Protein AF-A0AAU4MQL9-F1 (afdb_monomer_lite)

Foldseek 3Di:
DDDPDPDPVVVVLVLLLVLCVDDPPDPSHDDPVVVVVQCVVPVVSRPPDDVVLVVLLVQLVVVCVVVVLDDPLVPQDQQDDGPRDSSNVVLLVCQLCVVVDDPVVCVSCVVSPRHHDPVSVVVVVVVVPPDDQDPVNLVVVLVVQQVVCCVVPLDNDDAQQDKGWAQDDDDPVNPDDDPRIDIRSNSVVVVVCVVCVVVPDCPDDPDPVVVVVVVNVDSPPPPDDDDDDDDPDDDDDPDDDDDDPPPPDDPDDDDDDDDDDDDDDDDDDDDDDDD

Radius of gyration: 31.49 Å; chains: 1; bounding box: 82×46×95 Å

Sequence (275 aa):
MGPVSGYAIGTWLSGLRAAAQVPAGEPGALAAERRRALKEIDLWWCPVWPITWQRSFAVARSWWLECDGRVDWTALPESTVFEGEQFGRWVLAQRAGWPGLEEDQWDLLTAIGVEADPELVAAKEAAEAKPKVSRMDRFEQGLMALAACVGREGHVRVPRAHKEVLEAVERPDGSGEMEARVVVALGLWLNNTRARRAKLTPGTGEPVIAFHWVLLADPVMLRGRPAAFRCRVGRRRPGDEGRPVRRGVVPDRPAAAITPVQLEGGGFGTSASKG

Structure (mmCIF, N/CA/C/O backbone):
data_AF-A0AAU4MQL9-F1
#
_entry.id   AF-A0AAU4MQL9-F1
#
loop_
_atom_site.group_PDB
_atom_site.id
_atom_site.type_symbol
_atom_site.label_atom_id
_atom_site.label_alt_id
_atom_site.label_comp_id
_atom_site.label_asym_id
_atom_site.label_entity_id
_atom_site.label_seq_id
_atom_site.pdbx_PDB_ins_code
_atom_site.Cartn_x
_atom_site.Cartn_y
_atom_site.Cartn_z
_atom_site.occupancy
_atom_site.B_iso_or_equiv
_atom_site.auth_seq_id
_atom_site.auth_comp_id
_atom_site.auth_asym_id
_atom_site.auth_atom_id
_atom_site.pdbx_PDB_model_num
ATOM 1 N N . MET A 1 1 ? 2.021 -23.802 -24.030 1.00 37.34 1 MET A N 1
ATOM 2 C CA . MET A 1 1 ? 3.105 -22.804 -23.909 1.00 37.34 1 MET A CA 1
ATOM 3 C C . MET A 1 1 ? 4.091 -23.325 -22.878 1.00 37.34 1 MET A C 1
ATOM 5 O O . MET A 1 1 ? 3.708 -23.470 -21.726 1.00 37.34 1 MET A O 1
ATOM 9 N N . GLY A 1 2 ? 5.283 -23.751 -23.302 1.00 39.91 2 GLY A N 1
ATOM 10 C CA . GLY A 1 2 ? 6.310 -24.259 -22.383 1.00 39.91 2 GLY A CA 1
ATOM 11 C C . GLY A 1 2 ? 6.918 -23.132 -21.536 1.00 39.91 2 GLY A C 1
ATOM 12 O O . GLY A 1 2 ? 6.849 -21.975 -21.953 1.00 39.91 2 GLY A O 1
ATOM 13 N N . PRO A 1 3 ? 7.497 -23.438 -20.361 1.00 51.97 3 PRO A N 1
ATOM 14 C CA . PRO A 1 3 ? 8.120 -22.434 -19.509 1.00 51.97 3 PRO A CA 1
ATOM 15 C C . PRO A 1 3 ? 9.325 -21.826 -20.233 1.00 51.97 3 PRO A C 1
ATOM 17 O O . PRO A 1 3 ? 10.289 -22.511 -20.574 1.00 51.97 3 PRO A O 1
ATOM 20 N N . VAL A 1 4 ? 9.246 -20.527 -20.501 1.00 50.41 4 VAL A N 1
ATOM 21 C CA . VAL A 1 4 ? 10.321 -19.756 -21.120 1.00 50.41 4 VAL A CA 1
ATOM 22 C C . VAL A 1 4 ? 11.441 -19.585 -20.090 1.00 50.41 4 VAL A C 1
ATOM 24 O O . VAL A 1 4 ? 11.294 -18.831 -19.140 1.00 50.41 4 VAL A O 1
ATOM 27 N N . SER A 1 5 ? 12.551 -20.295 -20.319 1.00 57.78 5 SER A N 1
ATOM 28 C CA . SER A 1 5 ? 13.889 -20.120 -19.729 1.00 57.78 5 SER A CA 1
ATOM 29 C C . SER A 1 5 ? 14.018 -20.245 -18.199 1.00 57.78 5 SER A C 1
ATOM 31 O O . SER A 1 5 ? 13.595 -19.384 -17.437 1.00 57.78 5 SER A O 1
ATOM 33 N N . GLY A 1 6 ? 14.752 -21.268 -17.743 1.00 66.44 6 GLY A N 1
ATOM 34 C CA . GLY A 1 6 ? 15.207 -21.444 -16.352 1.00 66.44 6 GLY A CA 1
ATOM 35 C C . GLY A 1 6 ? 16.247 -20.417 -15.870 1.00 66.44 6 GLY A C 1
ATOM 36 O O . GLY A 1 6 ? 17.049 -20.717 -14.989 1.00 66.44 6 GLY A O 1
ATOM 37 N N . TYR A 1 7 ? 16.273 -19.220 -16.456 1.00 74.31 7 TYR A N 1
ATOM 38 C CA . TYR A 1 7 ? 17.105 -18.111 -16.009 1.00 74.31 7 TYR A CA 1
ATOM 39 C C . TYR A 1 7 ? 16.412 -17.387 -14.850 1.00 74.31 7 TYR A C 1
ATOM 41 O O . TYR A 1 7 ? 15.249 -17.002 -14.959 1.00 74.31 7 TYR A O 1
ATOM 49 N N . ALA A 1 8 ? 17.125 -17.163 -13.742 1.00 84.69 8 ALA A N 1
ATOM 50 C CA . ALA A 1 8 ? 16.604 -16.466 -12.563 1.00 84.69 8 ALA A CA 1
ATOM 51 C C . ALA A 1 8 ? 16.485 -14.947 -12.803 1.00 84.69 8 ALA A C 1
ATOM 53 O O . ALA A 1 8 ? 17.114 -14.136 -12.119 1.00 84.69 8 ALA A O 1
ATOM 54 N N . ILE A 1 9 ? 15.678 -14.552 -13.792 1.00 85.31 9 ILE A N 1
ATOM 55 C CA . ILE A 1 9 ? 15.578 -13.175 -14.283 1.00 85.31 9 ILE A CA 1
ATOM 56 C C . ILE A 1 9 ? 15.146 -12.198 -13.187 1.00 85.31 9 ILE A C 1
ATOM 58 O O . ILE A 1 9 ? 15.641 -11.078 -13.137 1.00 85.31 9 ILE A O 1
ATOM 62 N N . GLY A 1 10 ? 14.293 -12.640 -12.257 1.00 84.38 10 GLY A N 1
ATOM 63 C CA . GLY A 1 10 ? 13.861 -11.833 -11.116 1.00 84.38 10 GLY A CA 1
ATOM 64 C C . GLY A 1 10 ? 15.002 -11.508 -10.151 1.00 84.38 10 GLY A C 1
ATOM 65 O O . GLY A 1 10 ? 15.145 -10.359 -9.727 1.00 84.38 10 GLY A O 1
ATOM 66 N N . THR A 1 11 ? 15.858 -12.488 -9.849 1.00 89.69 11 THR A N 1
ATOM 67 C CA . THR A 1 11 ? 17.051 -12.290 -9.012 1.00 89.69 11 THR A CA 1
ATOM 68 C C . THR A 1 11 ? 18.071 -11.413 -9.728 1.00 89.69 11 THR A C 1
ATOM 70 O O . THR A 1 11 ? 18.617 -10.487 -9.132 1.00 89.69 11 THR A O 1
ATOM 73 N N . TRP A 1 12 ? 18.278 -11.652 -11.023 1.00 91.94 12 TRP A N 1
ATOM 74 C CA . TRP A 1 12 ? 19.175 -10.849 -11.849 1.00 91.94 12 TRP A CA 1
ATOM 75 C C . TRP A 1 12 ? 18.735 -9.377 -11.929 1.00 91.94 12 TRP A C 1
ATOM 77 O O . TRP A 1 12 ? 19.531 -8.488 -11.627 1.00 91.94 12 TRP A O 1
ATOM 87 N N . LEU A 1 13 ? 17.459 -9.102 -12.229 1.00 90.31 13 LEU A N 1
ATOM 88 C CA . LEU A 1 13 ? 16.905 -7.742 -12.252 1.00 90.31 13 LEU A CA 1
ATOM 89 C C . LEU A 1 13 ? 16.953 -7.071 -10.877 1.00 90.31 13 LEU A C 1
ATOM 91 O O . LEU A 1 13 ? 17.253 -5.883 -10.787 1.00 90.31 13 LEU A O 1
ATOM 95 N N . SER A 1 14 ? 16.701 -7.818 -9.800 1.00 89.75 14 SER A N 1
ATOM 96 C CA . SER A 1 14 ? 16.850 -7.299 -8.433 1.00 89.75 14 SER A CA 1
ATOM 97 C C . SER A 1 14 ? 18.284 -6.845 -8.157 1.00 89.75 14 SER A C 1
ATOM 99 O O . SER A 1 14 ? 18.487 -5.756 -7.625 1.00 89.75 14 SER A O 1
ATOM 101 N N . GLY A 1 15 ? 19.277 -7.634 -8.581 1.00 93.38 15 GLY A N 1
ATOM 102 C CA . GLY A 1 15 ? 20.688 -7.264 -8.484 1.00 93.38 15 GLY A CA 1
ATOM 103 C C . GLY A 1 15 ? 21.032 -6.017 -9.301 1.00 93.38 15 GLY A C 1
ATOM 104 O O . GLY A 1 15 ? 21.729 -5.133 -8.809 1.00 93.38 15 GLY A O 1
ATOM 105 N N . LEU A 1 16 ? 20.491 -5.896 -10.518 1.00 93.69 16 LEU A N 1
ATOM 106 C CA . LEU A 1 16 ? 20.680 -4.706 -11.353 1.00 93.69 16 LEU A CA 1
ATOM 107 C C . LEU A 1 16 ? 20.081 -3.447 -10.722 1.00 93.69 16 LEU A C 1
ATOM 109 O O . LEU A 1 16 ? 20.721 -2.400 -10.751 1.00 93.69 16 LEU A O 1
ATOM 113 N N . ARG A 1 17 ? 18.887 -3.542 -10.127 1.00 93.12 17 ARG A N 1
ATOM 114 C CA . ARG A 1 17 ? 18.262 -2.425 -9.402 1.00 93.12 17 ARG A CA 1
ATOM 115 C C . ARG A 1 17 ? 19.071 -2.034 -8.173 1.00 93.12 17 ARG A C 1
ATOM 117 O O . ARG A 1 17 ? 19.277 -0.850 -7.955 1.00 93.12 17 ARG A O 1
ATOM 124 N N . ALA A 1 18 ? 19.581 -3.002 -7.410 1.00 92.56 18 ALA A N 1
ATOM 125 C CA . ALA A 1 18 ? 20.449 -2.720 -6.267 1.00 92.56 18 ALA A CA 1
ATOM 126 C C . ALA A 1 18 ? 21.727 -1.980 -6.700 1.00 92.56 18 ALA A C 1
ATOM 128 O O . ALA A 1 18 ? 22.037 -0.925 -6.155 1.00 92.56 18 ALA A O 1
ATOM 129 N N . ALA A 1 19 ? 22.405 -2.463 -7.745 1.00 93.81 19 ALA A N 1
ATOM 130 C CA . ALA A 1 19 ? 23.568 -1.792 -8.331 1.00 93.81 19 ALA A CA 1
ATOM 131 C C . ALA A 1 19 ? 23.235 -0.393 -8.883 1.00 93.81 19 ALA A C 1
ATOM 133 O O . ALA A 1 19 ? 24.094 0.483 -8.942 1.00 93.81 19 ALA A O 1
ATOM 134 N N . ALA A 1 20 ? 21.987 -0.163 -9.295 1.00 92.12 20 ALA A N 1
ATOM 135 C CA . ALA A 1 20 ? 21.521 1.129 -9.776 1.00 92.12 20 ALA A CA 1
ATOM 136 C C . ALA A 1 20 ? 21.255 2.150 -8.660 1.00 92.12 20 ALA A C 1
ATOM 138 O O . ALA A 1 20 ? 21.143 3.338 -8.951 1.00 92.12 20 ALA A O 1
ATOM 139 N N . GLN A 1 21 ? 21.148 1.721 -7.406 1.00 90.81 21 GLN A N 1
ATOM 140 C CA . GLN A 1 21 ? 21.050 2.643 -6.272 1.00 90.81 21 GLN A CA 1
ATOM 141 C C . GLN A 1 21 ? 22.431 3.076 -5.761 1.00 90.81 21 GLN A C 1
ATOM 143 O O . GLN A 1 21 ? 22.533 4.025 -4.991 1.00 90.81 21 GLN A O 1
ATOM 148 N N . VAL A 1 22 ? 23.498 2.399 -6.197 1.00 93.31 22 VAL A N 1
ATOM 149 C CA . VAL A 1 22 ? 24.875 2.751 -5.845 1.00 93.31 22 VAL A CA 1
ATOM 150 C C . VAL A 1 22 ? 25.334 3.952 -6.693 1.00 93.31 22 VAL A C 1
ATOM 152 O O . VAL A 1 22 ? 25.150 3.928 -7.919 1.00 93.31 22 VAL A O 1
ATOM 155 N N . PRO A 1 23 ? 25.926 4.999 -6.081 1.00 92.06 23 PRO A N 1
ATOM 156 C CA . PRO A 1 23 ? 26.440 6.165 -6.796 1.00 92.06 23 PRO A CA 1
ATOM 157 C C . PRO A 1 23 ? 27.429 5.809 -7.911 1.00 92.06 23 PRO A C 1
ATOM 159 O O . PRO A 1 23 ? 28.241 4.891 -7.793 1.00 92.06 23 PRO A O 1
ATOM 162 N N . ALA A 1 24 ? 27.376 6.551 -9.018 1.00 89.81 24 ALA A N 1
ATOM 163 C CA . ALA A 1 24 ? 28.249 6.302 -10.161 1.00 89.81 24 ALA A CA 1
ATOM 164 C C . ALA A 1 24 ? 29.734 6.442 -9.776 1.00 89.81 24 ALA A C 1
ATOM 166 O O . ALA A 1 24 ? 30.135 7.435 -9.177 1.00 89.81 24 ALA A O 1
ATOM 167 N N . GLY A 1 25 ? 30.549 5.456 -10.162 1.00 87.81 25 GLY A N 1
ATOM 168 C CA . GLY A 1 25 ? 31.984 5.416 -9.857 1.00 87.81 25 GLY A CA 1
ATOM 169 C C . GLY A 1 25 ? 32.343 4.659 -8.575 1.00 87.81 25 GLY A C 1
ATOM 170 O O . GLY A 1 25 ? 33.516 4.352 -8.375 1.00 87.81 25 GLY A O 1
ATOM 171 N N . GLU A 1 26 ? 31.363 4.293 -7.744 1.00 93.25 26 GLU A N 1
ATOM 172 C CA . GLU A 1 26 ? 31.603 3.453 -6.570 1.00 93.25 26 GLU A CA 1
ATOM 173 C C . GLU A 1 26 ? 31.670 1.951 -6.919 1.00 93.25 26 GLU A C 1
ATOM 175 O O . GLU A 1 26 ? 31.077 1.498 -7.908 1.00 93.25 26 GLU A O 1
ATOM 180 N N . PRO A 1 27 ? 32.374 1.133 -6.112 1.00 91.88 27 PRO A N 1
ATOM 181 C CA . PRO A 1 27 ? 32.377 -0.316 -6.278 1.00 91.88 27 PRO A CA 1
ATOM 182 C C . PRO A 1 27 ? 30.958 -0.898 -6.225 1.00 91.88 27 PRO A C 1
ATOM 184 O O . PRO A 1 27 ? 30.225 -0.705 -5.261 1.00 91.88 27 PRO A O 1
ATOM 187 N N . GLY A 1 28 ? 30.578 -1.648 -7.262 1.00 90.81 28 GLY A N 1
ATOM 188 C CA . GLY A 1 28 ? 29.236 -2.230 -7.377 1.00 90.81 28 GLY A CA 1
ATOM 189 C C . GLY A 1 28 ? 28.205 -1.329 -8.062 1.00 90.81 28 GLY A C 1
ATOM 190 O O . GLY A 1 28 ? 27.073 -1.772 -8.262 1.00 90.81 28 GLY A O 1
ATOM 191 N N . ALA A 1 29 ? 28.587 -0.117 -8.481 1.00 94.38 29 ALA A N 1
ATOM 192 C CA . ALA A 1 29 ? 27.733 0.751 -9.280 1.00 94.38 29 ALA A CA 1
ATOM 193 C C . ALA A 1 29 ? 27.414 0.146 -10.648 1.00 94.38 29 ALA A C 1
ATOM 195 O O . ALA A 1 29 ? 28.269 -0.419 -11.340 1.00 94.38 29 ALA A O 1
ATOM 196 N N . LEU A 1 30 ? 26.161 0.303 -11.071 1.00 94.88 30 LEU A N 1
ATOM 197 C CA . LEU A 1 30 ? 25.743 -0.107 -12.401 1.00 94.88 30 LEU A CA 1
ATOM 198 C C . LEU A 1 30 ? 26.394 0.783 -13.470 1.00 94.88 30 LEU A C 1
ATOM 200 O O . LEU A 1 30 ? 26.222 2.002 -13.461 1.00 94.88 30 LEU A O 1
ATOM 204 N N . ALA A 1 31 ? 27.084 0.161 -14.431 1.00 94.38 31 ALA A N 1
ATOM 205 C CA . ALA A 1 31 ? 27.701 0.864 -15.554 1.00 94.38 31 ALA A CA 1
ATOM 206 C C . ALA A 1 31 ? 26.684 1.732 -16.321 1.00 94.38 31 ALA A C 1
ATOM 208 O O . ALA A 1 31 ? 25.576 1.277 -16.622 1.00 94.38 31 ALA A O 1
ATOM 209 N N . ALA A 1 32 ? 27.082 2.958 -16.681 1.00 91.94 32 ALA A N 1
ATOM 210 C CA . ALA A 1 32 ? 26.211 3.944 -17.327 1.00 91.94 32 ALA A CA 1
ATOM 211 C C . ALA A 1 32 ? 25.580 3.420 -18.630 1.00 91.94 32 ALA A C 1
ATOM 213 O O . ALA A 1 32 ? 24.366 3.521 -18.804 1.00 91.94 32 ALA A O 1
ATOM 214 N N . GLU A 1 33 ? 26.370 2.761 -19.482 1.00 93.94 33 GLU A N 1
ATOM 215 C CA . GLU A 1 33 ? 25.877 2.152 -20.726 1.00 93.94 33 GLU A CA 1
ATOM 216 C C . GLU A 1 33 ? 24.812 1.081 -20.470 1.00 93.94 33 GLU A C 1
ATOM 218 O O . GLU A 1 33 ? 23.790 1.020 -21.151 1.00 93.94 33 GLU A O 1
ATOM 223 N N . ARG A 1 34 ? 24.989 0.264 -19.423 1.00 94.00 34 ARG A N 1
ATOM 224 C CA . ARG A 1 34 ? 23.998 -0.754 -19.055 1.00 94.00 34 ARG A CA 1
ATOM 225 C C . ARG A 1 34 ? 22.721 -0.122 -18.508 1.00 94.00 34 ARG A C 1
ATOM 227 O O . ARG A 1 34 ? 21.634 -0.579 -18.846 1.00 94.00 34 ARG A O 1
ATOM 234 N N . ARG A 1 35 ? 22.831 0.926 -17.685 1.00 93.25 35 ARG A N 1
ATOM 235 C CA . ARG A 1 35 ? 21.667 1.692 -17.212 1.00 93.25 35 ARG A CA 1
ATOM 236 C C . ARG A 1 35 ? 20.884 2.279 -18.385 1.00 93.25 35 ARG A C 1
ATOM 238 O O . ARG A 1 35 ? 19.658 2.213 -18.375 1.00 93.25 35 ARG A O 1
ATOM 245 N N . ARG A 1 36 ? 21.584 2.845 -19.370 1.00 93.31 36 ARG A N 1
ATOM 246 C CA . ARG A 1 36 ? 20.977 3.403 -20.580 1.00 93.31 36 ARG A CA 1
ATOM 247 C C . ARG A 1 36 ? 20.231 2.328 -21.369 1.00 93.31 36 ARG A C 1
ATOM 249 O O . ARG A 1 36 ? 19.050 2.513 -21.628 1.00 93.31 36 ARG A O 1
ATOM 256 N N . ALA A 1 37 ? 20.872 1.192 -21.642 1.00 94.94 37 ALA A N 1
ATOM 257 C CA . ALA A 1 37 ? 20.243 0.081 -22.356 1.00 94.94 37 ALA A CA 1
ATOM 258 C C . ALA A 1 37 ? 18.975 -0.437 -21.648 1.00 94.94 37 ALA A C 1
ATOM 260 O O . ALA A 1 37 ? 17.974 -0.720 -22.294 1.00 94.94 37 ALA A O 1
ATOM 261 N N . LEU A 1 38 ? 18.983 -0.521 -20.312 1.00 94.06 38 LEU A N 1
ATOM 262 C CA . LEU A 1 38 ? 17.792 -0.915 -19.548 1.00 94.06 38 LEU A CA 1
ATOM 263 C C . LEU A 1 38 ? 16.670 0.130 -19.640 1.00 94.06 38 LEU A C 1
ATOM 265 O O . LEU A 1 38 ? 15.511 -0.246 -19.774 1.00 94.06 38 LEU A O 1
ATOM 269 N N . LYS A 1 39 ? 17.013 1.425 -19.620 1.00 92.31 39 LYS A N 1
ATOM 270 C CA . LYS A 1 39 ? 16.052 2.530 -19.767 1.00 92.31 39 LYS A CA 1
ATOM 271 C C . LYS A 1 39 ? 15.434 2.595 -21.169 1.00 92.31 39 LYS A C 1
ATOM 273 O O . LYS A 1 39 ? 14.290 3.009 -21.298 1.00 92.31 39 LYS A O 1
ATOM 278 N N . GLU A 1 40 ? 16.174 2.184 -22.197 1.00 94.81 40 GLU A N 1
ATOM 279 C CA . GLU A 1 40 ? 15.662 2.063 -23.570 1.00 94.81 40 GLU A CA 1
ATOM 280 C C . GLU A 1 40 ? 14.638 0.924 -23.710 1.00 94.81 40 GLU A C 1
ATOM 282 O O . GLU A 1 40 ? 13.711 1.037 -24.507 1.00 94.81 40 GLU A O 1
ATOM 287 N N . ILE A 1 41 ? 14.775 -0.150 -22.923 1.00 91.56 41 ILE A N 1
ATOM 288 C CA . ILE A 1 41 ? 13.813 -1.265 -22.899 1.00 91.56 41 ILE A CA 1
ATOM 289 C C . ILE A 1 41 ? 12.546 -0.878 -22.131 1.00 91.56 41 ILE A C 1
ATOM 291 O O . ILE A 1 41 ? 11.435 -1.107 -22.602 1.00 91.56 41 ILE A O 1
ATOM 295 N N . ASP A 1 42 ? 12.714 -0.333 -20.930 1.00 87.44 42 ASP A N 1
ATOM 296 C CA . ASP A 1 42 ? 11.618 0.089 -20.067 1.00 87.44 42 ASP A CA 1
ATOM 297 C C . ASP A 1 42 ? 12.059 1.318 -19.281 1.00 87.44 42 ASP A C 1
ATOM 299 O O . ASP A 1 42 ? 12.977 1.250 -18.464 1.00 87.44 42 ASP A O 1
ATOM 303 N N . LEU A 1 43 ? 11.380 2.444 -19.499 1.00 87.12 43 LEU A N 1
ATOM 304 C CA . LEU A 1 43 ? 11.664 3.696 -18.805 1.00 87.12 43 LEU A CA 1
ATOM 305 C C . LEU A 1 43 ? 11.608 3.532 -17.277 1.00 87.12 43 LEU A C 1
ATOM 307 O O . LEU A 1 43 ? 12.413 4.128 -16.558 1.00 87.12 43 LEU A O 1
ATOM 311 N N . TRP A 1 44 ? 10.710 2.669 -16.799 1.00 87.69 44 TRP A N 1
ATOM 312 C CA . TRP A 1 44 ? 10.416 2.439 -15.391 1.00 87.69 44 TRP A CA 1
ATOM 313 C C . TRP A 1 44 ? 11.069 1.167 -14.847 1.00 87.69 44 TRP A C 1
ATOM 315 O O . TRP A 1 44 ? 10.634 0.642 -13.826 1.00 87.69 44 TRP A O 1
ATOM 325 N N . TRP A 1 45 ? 12.140 0.659 -15.467 1.00 89.25 45 TRP A N 1
ATOM 326 C CA . TRP A 1 45 ? 12.787 -0.582 -15.021 1.00 89.25 45 TRP A CA 1
ATOM 327 C C . TRP A 1 45 ? 13.343 -0.508 -13.581 1.00 89.25 45 TRP A C 1
ATOM 329 O O . TRP A 1 45 ? 13.407 -1.531 -12.887 1.00 89.25 45 TRP A O 1
ATOM 339 N N . CYS A 1 46 ? 13.745 0.687 -13.125 1.00 89.38 46 CYS A N 1
ATOM 340 C CA . CYS A 1 46 ? 14.214 0.994 -11.769 1.00 89.38 46 CYS A CA 1
ATOM 341 C C . CYS A 1 46 ? 13.613 2.332 -11.295 1.00 89.38 46 CYS A C 1
ATOM 343 O O . CYS A 1 46 ? 14.309 3.350 -11.318 1.00 89.38 46 CYS A O 1
ATOM 345 N N . PRO A 1 47 ? 12.327 2.347 -10.907 1.00 86.81 47 PRO A N 1
ATOM 346 C CA . PRO A 1 47 ? 11.638 3.573 -10.532 1.00 86.81 47 PRO A CA 1
ATOM 347 C C . PRO A 1 47 ? 12.082 4.073 -9.150 1.00 86.81 47 PRO A C 1
ATOM 349 O O . PRO A 1 47 ? 12.690 3.334 -8.372 1.00 86.81 47 PRO A O 1
ATOM 352 N N . VAL A 1 48 ? 11.749 5.328 -8.835 1.00 88.06 48 VAL A N 1
ATOM 353 C CA . VAL A 1 48 ? 11.997 5.929 -7.509 1.00 88.06 48 VAL A CA 1
ATOM 354 C C . VAL A 1 48 ? 11.027 5.419 -6.438 1.00 88.06 48 VAL A C 1
ATOM 356 O O . VAL A 1 48 ? 11.332 5.459 -5.248 1.00 88.06 48 VAL A O 1
ATOM 359 N N . TRP A 1 49 ? 9.874 4.889 -6.852 1.00 88.56 49 TRP A N 1
ATOM 360 C CA . TRP A 1 49 ? 8.871 4.306 -5.964 1.00 88.56 49 TRP A CA 1
ATOM 361 C C . TRP A 1 49 ? 9.083 2.799 -5.728 1.00 88.56 49 TRP A C 1
ATOM 363 O O . TRP A 1 49 ? 9.821 2.130 -6.458 1.00 88.56 49 TRP A O 1
ATOM 373 N N . PRO A 1 50 ? 8.408 2.209 -4.722 1.00 90.06 50 PRO A N 1
ATOM 374 C CA . PRO A 1 50 ? 8.530 0.785 -4.430 1.00 90.06 50 PRO A CA 1
ATOM 375 C C . PRO A 1 50 ? 8.121 -0.112 -5.609 1.00 90.06 50 PRO A C 1
ATOM 377 O O . PRO A 1 50 ? 7.071 0.078 -6.217 1.00 90.06 50 PRO A O 1
ATOM 380 N N . ILE A 1 51 ? 8.879 -1.184 -5.864 1.00 87.94 51 ILE A N 1
ATOM 381 C CA . ILE A 1 51 ? 8.555 -2.185 -6.904 1.00 87.94 51 ILE A CA 1
ATOM 382 C C . ILE A 1 51 ? 7.181 -2.836 -6.686 1.00 87.94 51 ILE A C 1
ATOM 384 O O . ILE A 1 51 ? 6.529 -3.249 -7.643 1.00 87.94 51 ILE A O 1
ATOM 388 N N . THR A 1 52 ? 6.710 -2.914 -5.441 1.00 90.69 52 THR A N 1
ATOM 389 C CA . THR A 1 52 ? 5.351 -3.381 -5.134 1.00 90.69 52 THR A CA 1
ATOM 390 C C . THR A 1 52 ? 4.289 -2.507 -5.794 1.00 90.69 52 THR A C 1
ATOM 392 O O . THR A 1 52 ? 3.341 -3.047 -6.348 1.00 90.69 52 THR A O 1
ATOM 395 N N . TRP A 1 53 ? 4.483 -1.185 -5.830 1.00 94.38 53 TRP A N 1
ATOM 396 C CA . TRP A 1 53 ? 3.590 -0.266 -6.537 1.00 94.38 53 TRP A CA 1
ATOM 397 C C . TRP A 1 53 ? 3.576 -0.560 -8.040 1.00 94.38 53 TRP A C 1
ATOM 399 O O . TRP A 1 53 ? 2.508 -0.698 -8.627 1.00 94.38 53 TRP A O 1
ATOM 409 N N . GLN A 1 54 ? 4.753 -0.750 -8.649 1.00 91.94 54 GLN A N 1
ATOM 410 C CA . GLN A 1 54 ? 4.867 -1.056 -10.081 1.00 91.94 54 GLN A CA 1
ATOM 411 C C . GLN A 1 54 ? 4.182 -2.380 -10.445 1.00 91.94 54 GLN A C 1
ATOM 413 O O . GLN A 1 54 ? 3.552 -2.483 -11.495 1.00 91.94 54 GLN A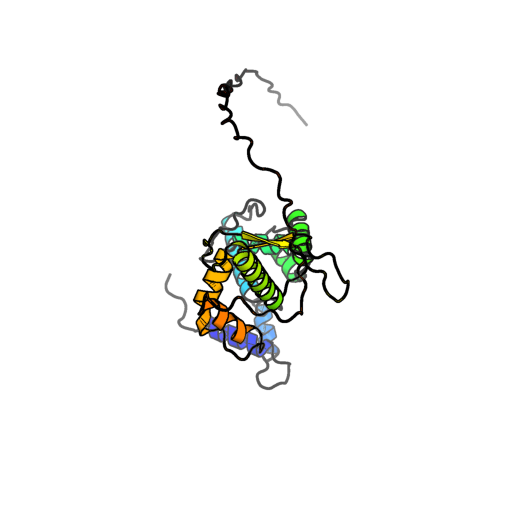 O 1
ATOM 418 N N . ARG A 1 55 ? 4.272 -3.389 -9.570 1.00 91.94 55 ARG A N 1
ATOM 419 C CA . ARG A 1 55 ? 3.572 -4.669 -9.744 1.00 91.94 55 ARG A CA 1
ATOM 420 C C . ARG A 1 55 ? 2.056 -4.499 -9.698 1.00 91.94 55 ARG A C 1
ATOM 422 O O . ARG A 1 55 ? 1.379 -5.001 -10.587 1.00 91.94 55 ARG A O 1
ATOM 429 N N . SER A 1 56 ? 1.532 -3.787 -8.701 1.00 95.62 56 SER A N 1
ATOM 430 C CA . SER A 1 56 ? 0.091 -3.538 -8.597 1.00 95.62 56 SER A CA 1
ATOM 431 C C . SER A 1 56 ? -0.427 -2.702 -9.774 1.00 95.62 56 SER A C 1
ATOM 433 O O . SER A 1 56 ? -1.488 -3.012 -10.309 1.00 95.62 56 SER A O 1
ATOM 435 N N . PHE A 1 57 ? 0.348 -1.716 -10.244 1.00 96.00 57 PHE A N 1
ATOM 436 C CA . PHE A 1 57 ? 0.031 -0.961 -11.457 1.00 96.00 57 PHE A CA 1
ATOM 437 C C . PHE A 1 57 ? 0.002 -1.851 -12.704 1.00 96.00 57 PHE A C 1
ATOM 439 O O . PHE A 1 57 ? -0.928 -1.750 -13.496 1.00 96.00 57 PHE A O 1
ATOM 446 N N . ALA A 1 58 ? 0.980 -2.745 -12.878 1.00 94.56 58 ALA A N 1
ATOM 447 C CA . ALA A 1 58 ? 0.999 -3.667 -14.012 1.00 94.56 58 ALA A CA 1
ATOM 448 C C . ALA A 1 58 ? -0.256 -4.555 -14.039 1.00 94.56 58 ALA A C 1
ATOM 450 O O . ALA A 1 58 ? -0.877 -4.682 -15.087 1.00 94.56 58 ALA A O 1
ATOM 451 N N . VAL A 1 59 ? -0.677 -5.082 -12.884 1.00 97.25 59 VAL A N 1
ATOM 452 C CA . VAL A 1 59 ? -1.925 -5.856 -12.751 1.00 97.25 59 VAL A CA 1
ATOM 453 C C . VAL A 1 59 ? -3.147 -5.000 -13.090 1.00 97.25 59 VAL A C 1
ATOM 455 O O . VAL A 1 59 ? -3.999 -5.436 -13.860 1.00 97.25 59 VAL A O 1
ATOM 458 N N . ALA A 1 60 ? -3.227 -3.774 -12.564 1.00 97.62 60 ALA A N 1
ATOM 459 C CA . ALA A 1 60 ? -4.323 -2.854 -12.869 1.00 97.62 60 ALA A CA 1
ATOM 460 C C . ALA A 1 60 ? -4.375 -2.506 -14.367 1.00 97.62 60 ALA A C 1
ATOM 462 O O . ALA A 1 60 ? -5.448 -2.486 -14.964 1.00 97.62 60 ALA A O 1
ATOM 463 N N . ARG A 1 61 ? -3.220 -2.295 -15.005 1.00 97.50 61 ARG A N 1
ATOM 464 C CA . ARG A 1 61 ? -3.116 -2.050 -16.445 1.00 97.50 61 ARG A CA 1
ATOM 465 C C . ARG A 1 61 ? -3.525 -3.274 -17.265 1.00 97.50 61 ARG A C 1
ATOM 467 O O . ARG A 1 61 ? -4.228 -3.107 -18.255 1.00 97.50 61 ARG A O 1
ATOM 474 N N . SER A 1 62 ? -3.115 -4.481 -16.877 1.00 97.50 62 SER A N 1
ATOM 475 C CA . SER A 1 62 ? -3.558 -5.713 -17.542 1.00 97.50 62 SER A CA 1
ATOM 476 C C . SER A 1 62 ? -5.073 -5.879 -17.433 1.00 97.50 62 SER A C 1
ATOM 478 O O . SER A 1 62 ? -5.728 -6.121 -18.438 1.00 97.50 62 SER A O 1
ATOM 480 N N . TRP A 1 63 ? -5.648 -5.642 -16.251 1.00 97.56 63 TRP A N 1
ATOM 481 C CA . TRP A 1 63 ? -7.100 -5.622 -16.061 1.00 97.56 63 TRP A CA 1
ATOM 482 C C . TRP A 1 63 ? -7.793 -4.588 -16.960 1.00 97.56 63 TRP A C 1
ATOM 484 O O . TRP A 1 63 ? -8.806 -4.881 -17.588 1.00 97.56 63 TRP A O 1
ATOM 494 N N . TRP A 1 64 ? -7.229 -3.383 -17.054 1.00 98.19 64 TRP A N 1
ATOM 495 C CA . TRP A 1 64 ? -7.728 -2.328 -17.933 1.00 98.19 64 TRP A CA 1
ATOM 496 C C . TRP A 1 64 ? -7.724 -2.744 -19.408 1.00 98.19 64 TRP A C 1
ATOM 498 O O . TRP A 1 64 ? -8.705 -2.494 -20.104 1.00 98.19 64 TRP A O 1
ATOM 508 N N . LEU A 1 65 ? -6.671 -3.428 -19.866 1.00 97.56 65 LEU A N 1
ATOM 509 C CA . LEU A 1 65 ? -6.594 -3.979 -21.222 1.00 97.56 65 LEU A CA 1
ATOM 510 C C . LEU A 1 65 ? -7.634 -5.083 -21.460 1.00 97.56 65 LEU A C 1
ATOM 512 O O . LEU A 1 65 ? -8.294 -5.059 -22.492 1.00 97.56 65 LEU A O 1
ATOM 516 N N . GLU A 1 66 ? -7.819 -6.002 -20.509 1.00 96.75 66 GLU A N 1
ATOM 517 C CA . GLU A 1 66 ? -8.852 -7.055 -20.576 1.00 96.75 66 GLU A CA 1
ATOM 518 C C . GLU A 1 66 ? -10.276 -6.481 -20.630 1.00 96.75 66 GLU A C 1
ATOM 520 O O . GLU A 1 66 ? -11.184 -7.096 -21.182 1.00 96.75 66 GLU A O 1
ATOM 525 N N . CYS A 1 67 ? -10.479 -5.283 -20.079 1.00 95.81 67 CYS A N 1
ATOM 526 C CA . CYS A 1 67 ? -11.752 -4.567 -20.127 1.00 95.81 67 CYS A CA 1
ATOM 527 C C . CYS A 1 67 ? -11.876 -3.625 -21.341 1.00 95.81 67 CYS A C 1
ATOM 529 O O . CYS A 1 67 ? -12.696 -2.707 -21.307 1.00 95.81 67 CYS A O 1
ATOM 531 N N . ASP A 1 68 ? -11.052 -3.779 -22.384 1.00 96.06 68 ASP A N 1
ATOM 532 C CA . ASP A 1 68 ? -11.020 -2.903 -23.570 1.00 96.06 68 ASP A CA 1
ATOM 533 C C . ASP A 1 68 ? -10.871 -1.407 -23.225 1.00 96.06 68 ASP A C 1
ATOM 535 O O . ASP A 1 68 ? -11.437 -0.517 -23.868 1.00 96.06 68 ASP A O 1
ATOM 539 N N . GLY A 1 69 ? -10.142 -1.120 -22.148 1.00 95.25 69 GLY A N 1
ATOM 540 C CA . GLY A 1 69 ? -9.944 0.217 -21.604 1.00 95.25 69 GLY A CA 1
ATOM 541 C C . GLY A 1 69 ? -11.166 0.832 -20.914 1.00 95.25 69 GLY A C 1
ATOM 542 O O . GLY A 1 69 ? -11.141 2.006 -20.544 1.00 95.25 69 GLY A O 1
ATOM 543 N N . ARG A 1 70 ? -12.243 0.062 -20.726 1.00 94.88 70 ARG A N 1
ATOM 544 C CA . ARG A 1 70 ? -13.507 0.498 -20.122 1.00 94.88 70 ARG A CA 1
ATOM 545 C C . ARG A 1 70 ? -13.621 -0.043 -18.703 1.00 94.88 70 ARG A C 1
ATOM 547 O O . ARG A 1 70 ? -14.311 -1.026 -18.451 1.00 94.88 70 ARG A O 1
ATOM 554 N N . VAL A 1 71 ? -12.944 0.619 -17.770 1.00 96.88 71 VAL A N 1
ATOM 555 C CA . VAL A 1 71 ? -13.024 0.294 -16.341 1.00 96.88 71 VAL A CA 1
ATOM 556 C C . VAL A 1 71 ? -13.634 1.463 -15.586 1.00 96.88 71 VAL A C 1
ATOM 558 O O . VAL A 1 71 ? -13.131 2.580 -15.653 1.00 96.88 71 VAL A O 1
ATOM 561 N N . ASP A 1 72 ? -14.696 1.192 -14.831 1.00 96.50 72 ASP A N 1
ATOM 562 C CA . ASP A 1 72 ? -15.168 2.110 -13.800 1.00 96.50 72 ASP A CA 1
ATOM 563 C C . ASP A 1 72 ? -14.359 1.882 -12.516 1.00 96.50 72 ASP A C 1
ATOM 565 O O . ASP A 1 72 ? -14.669 1.023 -11.686 1.00 96.50 72 ASP A O 1
ATOM 569 N N . TRP A 1 73 ? -13.285 2.656 -12.360 1.00 96.62 73 TRP A N 1
ATOM 570 C CA . TRP A 1 73 ? -12.419 2.612 -11.178 1.00 96.62 73 TRP A CA 1
ATOM 571 C C . TRP A 1 73 ? -13.111 3.090 -9.898 1.00 96.62 73 TRP A C 1
ATOM 573 O O . TRP A 1 73 ? -12.592 2.865 -8.801 1.00 96.62 73 TRP A O 1
ATOM 583 N N . THR A 1 74 ? -14.266 3.752 -10.017 1.00 95.38 74 THR A N 1
ATOM 584 C CA . THR A 1 74 ? -15.050 4.230 -8.874 1.00 95.38 74 THR A CA 1
ATOM 585 C C . THR A 1 74 ? -15.931 3.142 -8.283 1.00 95.38 74 THR A C 1
ATOM 587 O O . THR A 1 74 ? -16.057 3.057 -7.063 1.00 95.38 74 THR A O 1
ATOM 590 N N . ALA A 1 75 ? -16.443 2.250 -9.131 1.00 95.38 75 ALA A N 1
ATOM 591 C CA . ALA A 1 75 ? -17.245 1.102 -8.728 1.00 95.38 75 ALA A CA 1
ATOM 592 C C . ALA A 1 75 ? -16.417 -0.163 -8.438 1.00 95.38 75 ALA A C 1
ATOM 594 O O . ALA A 1 75 ? -16.982 -1.183 -8.038 1.00 95.38 75 ALA A O 1
ATOM 595 N N . LEU A 1 76 ? -15.093 -0.126 -8.634 1.00 95.69 76 LEU A N 1
ATOM 596 C CA . LEU A 1 76 ? -14.224 -1.286 -8.449 1.00 95.69 76 LEU A CA 1
ATOM 597 C C . LEU A 1 76 ? -14.201 -1.739 -6.970 1.00 95.69 76 LEU A C 1
ATOM 599 O O . LEU A 1 76 ? -13.742 -0.986 -6.107 1.00 95.69 76 LEU A O 1
ATOM 603 N N . PRO A 1 77 ? -14.617 -2.980 -6.646 1.00 96.31 77 PRO A N 1
ATOM 604 C CA . PRO A 1 77 ? -14.583 -3.467 -5.269 1.00 96.31 77 PRO A CA 1
ATOM 605 C C . PRO A 1 77 ? -13.160 -3.525 -4.697 1.00 96.31 77 PRO A C 1
ATOM 607 O O . PRO A 1 77 ? -12.231 -3.990 -5.363 1.00 96.31 77 PRO A O 1
ATOM 610 N N . GLU A 1 78 ? -12.983 -3.169 -3.420 1.00 95.88 78 GLU A N 1
ATOM 611 C CA . GLU A 1 78 ? -11.672 -3.250 -2.746 1.00 95.88 78 GLU A CA 1
ATOM 612 C C . GLU A 1 78 ? -11.098 -4.678 -2.711 1.00 95.88 78 GLU A C 1
ATOM 614 O O . GLU A 1 78 ? -9.883 -4.879 -2.693 1.00 95.88 78 GLU A O 1
ATOM 619 N N . SER A 1 79 ? -11.973 -5.683 -2.731 1.00 96.56 79 SER A N 1
ATOM 620 C CA . SER A 1 79 ? -11.613 -7.096 -2.684 1.00 96.56 79 SER A CA 1
ATOM 621 C C . SER A 1 79 ? -11.182 -7.661 -4.036 1.00 96.56 79 SER A C 1
ATOM 623 O O . SER A 1 79 ? -10.792 -8.827 -4.080 1.00 96.56 79 SER A O 1
ATOM 625 N N . THR A 1 80 ? -11.229 -6.869 -5.114 1.00 96.88 80 THR A N 1
ATOM 626 C CA . THR A 1 80 ? -10.918 -7.327 -6.474 1.00 96.88 80 THR A CA 1
ATOM 627 C C . THR A 1 80 ? -9.493 -7.863 -6.564 1.00 96.88 80 THR A C 1
ATOM 629 O O . THR A 1 80 ? -8.532 -7.192 -6.171 1.00 96.88 80 THR A O 1
ATOM 632 N N . VAL A 1 81 ? -9.375 -9.079 -7.104 1.00 96.56 81 VAL A N 1
ATOM 633 C CA . VAL A 1 81 ? -8.116 -9.788 -7.339 1.00 96.56 81 VAL A CA 1
ATOM 634 C C . VAL A 1 81 ? -7.986 -10.089 -8.826 1.00 96.56 81 VAL A C 1
ATOM 636 O O . VAL A 1 81 ? -8.919 -10.615 -9.427 1.00 96.56 81 VAL A O 1
ATOM 639 N N . PHE A 1 82 ? -6.817 -9.813 -9.396 1.00 95.94 82 PHE A N 1
ATOM 640 C CA . PHE A 1 82 ? -6.460 -10.202 -10.759 1.00 95.94 82 PHE A CA 1
ATOM 641 C C . PHE A 1 82 ? -5.011 -10.693 -10.776 1.00 95.94 82 PHE A C 1
ATOM 643 O O . PHE A 1 82 ? -4.178 -10.176 -10.035 1.00 95.94 82 PHE A O 1
ATOM 650 N N . GLU A 1 83 ? -4.735 -11.767 -11.523 1.00 92.69 83 GLU A N 1
ATOM 651 C CA . GLU A 1 83 ? -3.423 -12.448 -11.541 1.00 92.69 83 GLU A CA 1
ATOM 652 C C . GLU A 1 83 ? -2.853 -12.787 -10.142 1.00 92.69 83 GLU A C 1
ATOM 654 O O . GLU A 1 83 ? -1.645 -12.838 -9.923 1.00 92.69 83 GLU A O 1
ATOM 659 N N . GLY A 1 84 ? -3.735 -13.038 -9.166 1.00 91.50 84 GLY A N 1
ATOM 660 C CA . GLY A 1 84 ? -3.358 -13.360 -7.785 1.00 91.50 84 GLY A CA 1
ATOM 661 C C . GLY A 1 84 ? -3.003 -12.155 -6.903 1.00 91.50 84 GLY A C 1
ATOM 662 O O . GLY A 1 84 ? -2.678 -12.348 -5.733 1.00 91.50 84 GLY A O 1
ATOM 663 N N . GLU A 1 85 ? -3.107 -10.927 -7.413 1.00 92.12 85 GLU A N 1
ATOM 664 C CA . GLU A 1 85 ? -2.857 -9.689 -6.672 1.00 92.12 85 GLU A CA 1
ATOM 665 C C . GLU A 1 85 ? -4.183 -8.980 -6.349 1.00 92.12 85 GLU A C 1
ATOM 667 O O . GLU A 1 85 ? -5.006 -8.735 -7.234 1.00 92.12 85 GLU A O 1
ATOM 672 N N . GLN A 1 86 ? -4.400 -8.619 -5.080 1.00 93.50 86 GLN A N 1
ATOM 673 C CA . GLN A 1 86 ? -5.575 -7.846 -4.658 1.00 93.50 86 GLN A CA 1
ATOM 674 C C . GLN A 1 86 ? -5.386 -6.356 -4.972 1.00 93.50 86 GLN A C 1
ATOM 676 O O . GLN A 1 86 ? -5.081 -5.545 -4.095 1.00 93.50 86 GLN A O 1
ATOM 681 N N . PHE A 1 87 ? -5.539 -5.997 -6.246 1.00 96.00 87 PHE A N 1
ATOM 682 C CA . PHE A 1 87 ? -5.278 -4.640 -6.722 1.00 96.00 87 PHE A CA 1
ATOM 683 C C . PHE A 1 87 ? -6.429 -3.657 -6.444 1.00 96.00 87 PHE A C 1
ATOM 685 O O . PHE A 1 87 ? -6.179 -2.456 -6.406 1.00 96.00 87 PHE A O 1
ATOM 692 N N . GLY A 1 88 ? -7.662 -4.117 -6.184 1.00 97.00 88 GLY A N 1
ATOM 693 C CA . GLY A 1 88 ? -8.802 -3.222 -5.915 1.00 97.00 88 GLY A CA 1
ATOM 694 C C . GLY A 1 88 ? -8.550 -2.282 -4.731 1.00 97.00 88 GLY A C 1
ATOM 695 O O . GLY A 1 88 ? -8.666 -1.061 -4.838 1.00 97.00 88 GLY A O 1
ATOM 696 N N . ARG A 1 89 ? -8.076 -2.837 -3.610 1.00 96.56 89 ARG A N 1
ATOM 697 C CA . ARG A 1 89 ? -7.633 -2.063 -2.441 1.00 96.56 89 ARG A CA 1
ATOM 698 C C . ARG A 1 89 ? -6.476 -1.118 -2.768 1.00 96.56 89 ARG A C 1
ATOM 700 O O . ARG A 1 89 ? -6.395 -0.029 -2.200 1.00 96.56 89 ARG A O 1
ATOM 707 N N . TRP A 1 90 ? -5.565 -1.535 -3.644 1.00 97.44 90 TRP A N 1
ATOM 708 C CA . TRP A 1 90 ? -4.445 -0.698 -4.065 1.00 97.44 90 TRP A CA 1
ATOM 709 C C . TRP A 1 90 ? -4.921 0.511 -4.880 1.00 97.44 90 TRP A C 1
ATOM 711 O O . TRP A 1 90 ? -4.463 1.616 -4.591 1.00 97.44 90 TRP A O 1
ATOM 721 N N . VAL A 1 91 ? -5.878 0.336 -5.802 1.00 98.06 91 VAL A N 1
ATOM 722 C CA . VAL A 1 91 ? -6.507 1.436 -6.558 1.00 98.06 91 VAL A CA 1
ATOM 723 C C . VAL A 1 91 ? -7.161 2.424 -5.599 1.00 98.06 91 VAL A C 1
ATOM 72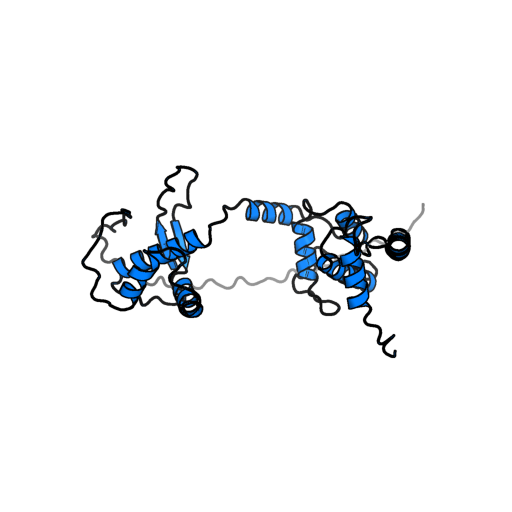5 O O . VAL A 1 91 ? -6.867 3.615 -5.663 1.00 98.06 91 VAL A O 1
ATOM 728 N N . LEU A 1 92 ? -7.964 1.941 -4.644 1.00 97.56 92 LEU A N 1
ATOM 729 C CA . LEU A 1 92 ? -8.589 2.794 -3.628 1.00 97.56 92 LEU A CA 1
ATOM 730 C C . LEU A 1 92 ? -7.545 3.619 -2.855 1.00 97.56 92 LEU A C 1
ATOM 732 O O . LEU A 1 92 ? -7.727 4.815 -2.630 1.00 97.56 92 LEU A O 1
ATOM 736 N N . ALA A 1 93 ? -6.420 2.997 -2.491 1.00 96.38 93 ALA A N 1
ATOM 737 C CA . ALA A 1 93 ? -5.326 3.681 -1.812 1.00 96.38 93 ALA A CA 1
ATOM 738 C C . ALA A 1 93 ? -4.639 4.743 -2.690 1.00 96.38 93 ALA A C 1
ATOM 740 O O . ALA A 1 93 ? -4.226 5.768 -2.147 1.00 96.38 93 ALA A O 1
ATOM 741 N N . GLN A 1 94 ? -4.534 4.533 -4.010 1.00 97.62 94 GLN A N 1
ATOM 742 C CA . GLN A 1 94 ? -3.996 5.545 -4.929 1.00 97.62 94 GLN A CA 1
ATOM 743 C C . GLN A 1 94 ? -4.946 6.738 -5.041 1.00 97.62 94 GLN A C 1
ATOM 745 O O . GLN A 1 94 ? -4.514 7.876 -4.895 1.00 97.62 94 GLN A O 1
ATOM 750 N N . ARG A 1 95 ? -6.249 6.479 -5.203 1.00 97.88 95 ARG A N 1
ATOM 751 C CA . ARG A 1 95 ? -7.279 7.526 -5.303 1.00 97.88 95 ARG A CA 1
ATOM 752 C C . ARG A 1 95 ? -7.373 8.374 -4.030 1.00 97.88 95 ARG A C 1
ATOM 754 O O . ARG A 1 95 ? -7.485 9.590 -4.120 1.00 97.88 95 ARG A O 1
ATOM 761 N N . ALA A 1 96 ? -7.248 7.750 -2.854 1.00 97.56 96 ALA A N 1
ATOM 762 C CA . ALA A 1 96 ? -7.195 8.439 -1.560 1.00 97.56 96 ALA A CA 1
ATOM 763 C C . ALA A 1 96 ? -5.859 9.158 -1.304 1.00 97.56 96 ALA A C 1
ATOM 765 O O . ALA A 1 96 ? -5.796 10.146 -0.581 1.00 97.56 96 ALA A O 1
ATOM 766 N N . GLY A 1 97 ? -4.760 8.615 -1.830 1.00 96.56 97 GLY A N 1
ATOM 767 C CA . GLY A 1 97 ? -3.403 9.116 -1.630 1.00 96.56 97 GLY A CA 1
ATOM 768 C C . GLY A 1 97 ? -2.905 10.054 -2.717 1.00 96.56 97 GLY A C 1
ATOM 769 O O . GLY A 1 97 ? -1.711 10.334 -2.723 1.00 96.56 97 GLY A O 1
ATOM 770 N N . TRP A 1 98 ? -3.790 10.515 -3.601 1.00 97.50 98 TRP A N 1
ATOM 771 C CA . TRP A 1 98 ? -3.432 11.206 -4.834 1.00 97.50 98 TRP A CA 1
ATOM 772 C C . TRP A 1 98 ? -2.440 12.367 -4.657 1.00 97.50 98 TRP A C 1
ATOM 774 O O . TRP A 1 98 ? -1.460 12.392 -5.398 1.00 97.50 98 TRP A O 1
ATOM 784 N N . PRO A 1 99 ? -2.587 13.273 -3.663 1.00 96.38 99 PRO A N 1
ATOM 785 C CA . PRO A 1 99 ? -1.662 14.399 -3.490 1.00 96.38 99 PRO A CA 1
ATOM 786 C C . PRO A 1 99 ? -0.221 14.009 -3.133 1.00 96.38 99 PRO A C 1
ATOM 788 O O . PRO A 1 99 ? 0.672 14.842 -3.228 1.00 96.38 99 PRO A O 1
ATOM 791 N N . GLY A 1 100 ? 0.003 12.776 -2.669 1.00 94.06 100 GLY A N 1
ATOM 792 C CA . GLY A 1 100 ? 1.319 12.277 -2.263 1.00 94.06 100 GLY A CA 1
ATOM 793 C C . GLY A 1 100 ? 1.989 11.366 -3.291 1.00 94.06 100 GLY A C 1
ATOM 794 O O . GLY A 1 100 ? 2.938 10.673 -2.932 1.00 94.06 100 GLY A O 1
ATOM 795 N N . LEU A 1 101 ? 1.459 11.290 -4.511 1.00 95.06 101 LEU A N 1
ATOM 796 C CA . LEU A 1 101 ? 2.065 10.531 -5.602 1.00 95.06 101 LEU A CA 1
ATOM 797 C C . LEU A 1 101 ? 3.083 11.396 -6.353 1.00 95.06 101 LEU A C 1
ATOM 799 O O . LEU A 1 101 ? 2.933 12.612 -6.443 1.00 95.06 101 LEU A O 1
ATOM 803 N N . GLU A 1 102 ? 4.099 10.746 -6.909 1.00 93.00 102 GLU A N 1
ATOM 804 C CA . GLU A 1 102 ? 5.063 11.387 -7.808 1.00 93.00 102 GLU A CA 1
ATOM 805 C C . GLU A 1 102 ? 4.413 11.714 -9.167 1.00 93.00 102 GLU A C 1
ATOM 807 O O . GLU A 1 102 ? 3.453 11.054 -9.572 1.00 93.00 102 GLU A O 1
ATOM 812 N N . GLU A 1 103 ? 4.966 12.676 -9.911 1.00 92.94 103 GLU A N 1
ATOM 813 C CA . GLU A 1 103 ? 4.455 13.096 -11.232 1.00 92.94 103 GLU A CA 1
ATOM 814 C C . GLU A 1 103 ? 4.290 11.907 -12.194 1.00 92.94 103 GLU A C 1
ATOM 816 O O . GLU A 1 103 ? 3.209 11.663 -12.726 1.00 92.94 103 GLU A O 1
ATOM 821 N N . ASP A 1 104 ? 5.316 11.065 -12.307 1.00 92.50 104 ASP A N 1
ATOM 822 C CA . ASP A 1 104 ? 5.267 9.874 -13.157 1.00 92.50 104 ASP A CA 1
ATOM 823 C C . ASP A 1 104 ? 4.199 8.857 -12.702 1.00 92.50 104 ASP A C 1
ATOM 825 O O . ASP A 1 104 ? 3.652 8.102 -13.509 1.00 92.50 104 ASP A O 1
ATOM 829 N N . GLN A 1 105 ? 3.880 8.805 -11.401 1.00 95.06 105 GLN A N 1
ATOM 830 C CA . GLN A 1 105 ? 2.804 7.951 -10.893 1.00 95.06 105 GLN A CA 1
ATOM 831 C C . GLN A 1 105 ? 1.432 8.500 -11.291 1.00 95.06 105 GLN A C 1
ATOM 833 O O . GLN A 1 105 ? 0.546 7.705 -11.615 1.00 95.06 105 GLN A O 1
ATOM 838 N N . TRP A 1 106 ? 1.256 9.826 -11.299 1.00 96.06 106 TRP A N 1
ATOM 839 C CA . TRP A 1 106 ? 0.054 10.458 -11.845 1.00 96.06 106 TRP A CA 1
ATOM 840 C C . TRP A 1 106 ? -0.112 10.144 -13.322 1.00 96.06 106 TRP A C 1
ATOM 842 O O . TRP A 1 106 ? -1.194 9.709 -13.712 1.00 96.06 106 TRP A O 1
ATOM 852 N N . ASP A 1 107 ? 0.942 10.288 -14.121 1.00 94.38 107 ASP A N 1
ATOM 853 C CA . ASP A 1 107 ? 0.885 10.017 -15.559 1.00 94.38 107 ASP A CA 1
ATOM 854 C C . ASP A 1 107 ? 0.492 8.565 -15.843 1.00 94.38 107 ASP A C 1
ATOM 856 O O . ASP A 1 107 ? -0.401 8.295 -16.649 1.00 94.38 107 ASP A O 1
ATOM 860 N N . LEU A 1 108 ? 1.103 7.615 -15.130 1.00 95.25 108 LEU A N 1
ATOM 861 C CA . LEU A 1 108 ? 0.797 6.193 -15.271 1.00 95.25 108 LEU A CA 1
ATOM 862 C C . LEU A 1 108 ? -0.657 5.869 -14.900 1.00 95.25 108 LEU A C 1
ATOM 864 O O . LEU A 1 108 ? -1.323 5.135 -15.631 1.00 95.25 108 LEU A O 1
ATOM 868 N N . LEU A 1 109 ? -1.158 6.403 -13.784 1.00 97.56 109 LEU A N 1
ATOM 869 C CA . LEU A 1 109 ? -2.534 6.173 -13.331 1.00 97.56 109 LEU A CA 1
ATOM 870 C C . LEU A 1 109 ? -3.561 6.844 -14.249 1.00 97.56 109 LEU A C 1
ATOM 872 O O . LEU A 1 109 ? -4.552 6.216 -14.627 1.00 97.56 109 LEU A O 1
ATOM 876 N N . THR A 1 110 ? -3.288 8.078 -14.664 1.00 97.12 110 THR A N 1
ATOM 877 C CA . THR A 1 110 ? -4.146 8.845 -15.575 1.00 97.12 110 THR A CA 1
ATOM 878 C C . THR A 1 110 ? -4.225 8.166 -16.941 1.00 97.12 110 THR A C 1
ATOM 880 O O . THR A 1 110 ? -5.301 8.095 -17.531 1.00 97.12 110 THR A O 1
ATOM 883 N N . ALA A 1 111 ? -3.130 7.566 -17.422 1.00 96.62 111 ALA A N 1
ATOM 884 C CA . ALA A 1 111 ? -3.108 6.834 -18.689 1.00 96.62 111 ALA A CA 1
ATOM 885 C C . ALA A 1 111 ? -4.054 5.617 -18.727 1.00 96.62 111 ALA A C 1
ATOM 887 O O . ALA A 1 111 ? -4.477 5.217 -19.811 1.00 96.62 111 ALA A O 1
ATOM 888 N N . ILE A 1 112 ? -4.400 5.035 -17.572 1.00 97.50 112 ILE A N 1
ATOM 889 C CA . ILE A 1 112 ? -5.400 3.956 -17.460 1.00 97.50 112 ILE A CA 1
ATOM 890 C C . ILE A 1 112 ? -6.763 4.460 -16.953 1.00 97.50 112 ILE A C 1
ATOM 892 O O . ILE A 1 112 ? -7.667 3.661 -16.717 1.00 97.50 112 ILE A O 1
ATOM 896 N N . GLY A 1 113 ? -6.932 5.777 -16.793 1.00 97.44 113 GLY A N 1
ATOM 897 C CA . GLY A 1 113 ? -8.175 6.425 -16.366 1.00 97.44 113 GLY A CA 1
ATOM 898 C C . GLY A 1 113 ? -8.449 6.385 -14.860 1.00 97.44 113 GLY A C 1
ATOM 899 O O . GLY A 1 113 ? -9.584 6.616 -14.453 1.00 97.44 113 GLY A O 1
ATOM 900 N N . VAL A 1 114 ? -7.459 6.060 -14.021 1.00 97.94 114 VAL A N 1
ATOM 901 C CA . VAL A 1 114 ? -7.610 6.191 -12.564 1.00 97.94 114 VAL A CA 1
ATOM 902 C C . VAL A 1 114 ? -7.461 7.663 -12.201 1.00 97.94 114 VAL A C 1
ATOM 904 O O . VAL A 1 114 ? -6.490 8.299 -12.597 1.00 97.94 114 VAL A O 1
ATOM 907 N N . GLU A 1 115 ? -8.391 8.181 -11.404 1.00 96.56 115 GLU A N 1
ATOM 908 C CA . GLU A 1 115 ? -8.441 9.592 -11.015 1.00 96.56 115 GLU A CA 1
ATOM 909 C C . GLU A 1 115 ? -8.562 9.758 -9.497 1.00 96.56 115 GLU A C 1
ATOM 911 O O . GLU A 1 115 ? -9.055 8.870 -8.785 1.00 96.56 115 GLU A O 1
ATOM 916 N N . ALA A 1 116 ? -8.141 10.925 -9.008 1.00 96.62 116 ALA A N 1
ATOM 917 C CA . ALA A 1 116 ? -8.300 11.327 -7.618 1.00 96.62 116 ALA A CA 1
ATOM 918 C C . ALA A 1 116 ? -9.764 11.245 -7.165 1.00 96.62 116 ALA A C 1
ATOM 920 O O . ALA A 1 116 ? -10.691 11.518 -7.925 1.00 96.62 116 ALA A O 1
ATOM 921 N N . ASP A 1 117 ? -9.966 10.928 -5.891 1.00 96.38 117 ASP A N 1
ATOM 922 C CA . ASP A 1 117 ? -11.278 11.013 -5.259 1.00 96.38 117 ASP A CA 1
ATOM 923 C C . ASP A 1 117 ? -11.228 12.058 -4.137 1.00 96.38 117 ASP A C 1
ATOM 925 O O . ASP A 1 117 ? -10.610 11.796 -3.100 1.00 96.38 117 ASP A O 1
ATOM 929 N N . PRO A 1 118 ? -11.835 13.245 -4.322 1.00 95.25 118 PRO A N 1
ATOM 930 C CA . PRO A 1 118 ? -11.769 14.319 -3.335 1.00 95.25 118 PRO A CA 1
ATOM 931 C C . PRO A 1 118 ? -12.288 13.911 -1.952 1.00 95.25 118 PRO A C 1
ATOM 933 O O . PRO A 1 118 ? -11.746 14.359 -0.940 1.00 95.25 118 PRO A O 1
ATOM 936 N N . GLU A 1 119 ? -13.299 13.039 -1.885 1.00 96.25 119 GLU A N 1
ATOM 937 C CA . GLU A 1 119 ? -13.848 12.571 -0.611 1.00 96.25 119 GLU A CA 1
ATOM 938 C C . GLU A 1 119 ? -12.875 11.621 0.090 1.00 96.25 119 GLU A C 1
ATOM 940 O O . GLU A 1 119 ? -12.656 11.735 1.300 1.00 96.25 119 GLU A O 1
ATOM 945 N N . LEU A 1 120 ? -12.230 10.719 -0.659 1.00 96.25 120 LEU A N 1
ATOM 946 C CA . LEU A 1 120 ? -11.219 9.825 -0.092 1.00 96.25 120 LEU A CA 1
ATOM 947 C C . LEU A 1 120 ? -9.949 10.571 0.322 1.00 96.25 120 LEU A C 1
ATOM 949 O O . LEU A 1 120 ? -9.354 10.221 1.344 1.00 96.25 120 LEU A O 1
ATOM 953 N N . VAL A 1 121 ? -9.542 11.589 -0.440 1.00 97.31 121 VAL A N 1
ATOM 954 C CA . VAL A 1 121 ? -8.410 12.459 -0.095 1.00 97.31 121 VAL A CA 1
ATOM 955 C C . VAL A 1 121 ? -8.700 13.184 1.216 1.00 97.31 121 VAL A C 1
ATOM 957 O O . VAL A 1 121 ? -7.933 13.040 2.169 1.00 97.31 121 VAL A O 1
ATOM 960 N N . ALA A 1 122 ? -9.852 13.852 1.324 1.00 95.81 122 ALA A N 1
ATOM 961 C CA . ALA A 1 122 ? -10.254 14.531 2.553 1.00 95.81 122 ALA A CA 1
ATOM 962 C C . ALA A 1 122 ? -10.359 13.557 3.743 1.00 95.81 122 ALA A C 1
ATOM 964 O O . ALA A 1 122 ? -9.925 13.868 4.854 1.00 95.81 122 ALA A O 1
ATOM 965 N N . ALA A 1 123 ? -10.887 12.348 3.525 1.00 94.81 123 ALA A N 1
ATOM 966 C CA . ALA A 1 123 ? -10.966 11.321 4.560 1.00 94.81 123 ALA A CA 1
ATOM 967 C C . ALA A 1 123 ? -9.579 10.843 5.023 1.00 94.81 123 ALA A C 1
ATOM 969 O O . ALA A 1 123 ? -9.373 10.624 6.222 1.00 94.81 123 ALA A O 1
ATOM 970 N N . LYS A 1 124 ? -8.623 10.692 4.098 1.00 94.12 124 LYS A N 1
ATOM 971 C CA . LYS A 1 124 ? -7.239 10.321 4.411 1.00 94.12 124 LYS A CA 1
ATOM 972 C C . LYS A 1 124 ? -6.535 11.429 5.190 1.00 94.12 124 LYS A C 1
ATOM 974 O O . LYS A 1 124 ? -5.968 11.143 6.241 1.00 94.12 124 LYS A O 1
ATOM 979 N N . GLU A 1 125 ? -6.630 12.675 4.737 1.00 92.81 125 GLU A N 1
ATOM 980 C CA . GLU A 1 125 ? -6.062 13.839 5.427 1.00 92.81 125 GLU A CA 1
ATOM 981 C C . GLU A 1 125 ? -6.636 13.983 6.841 1.00 92.81 125 GLU A C 1
ATOM 983 O O . GLU A 1 125 ? -5.890 14.109 7.813 1.00 92.81 125 GLU A O 1
ATOM 988 N N . ALA A 1 126 ? -7.957 13.851 6.996 1.00 91.94 126 ALA A N 1
ATOM 989 C CA . ALA A 1 126 ? -8.607 13.868 8.303 1.00 91.94 126 ALA A CA 1
ATOM 990 C C . ALA A 1 126 ? -8.164 12.699 9.200 1.00 91.94 126 ALA A C 1
ATOM 992 O O . ALA A 1 126 ? -8.111 12.838 10.423 1.00 91.94 126 ALA A O 1
ATOM 993 N N . ALA A 1 127 ? -7.857 11.531 8.629 1.00 88.88 127 ALA A N 1
ATOM 994 C CA . ALA A 1 127 ? -7.317 10.401 9.379 1.00 88.88 127 ALA A CA 1
ATOM 995 C C . ALA A 1 127 ? -5.855 10.623 9.800 1.00 88.88 127 ALA A C 1
ATOM 997 O O . ALA A 1 127 ? -5.484 10.223 10.904 1.00 88.88 127 ALA A O 1
ATOM 998 N N . GLU A 1 128 ? -5.043 11.267 8.962 1.00 88.00 128 GLU A N 1
ATOM 999 C CA . GLU A 1 128 ? -3.639 11.586 9.242 1.00 88.00 128 GLU A CA 1
ATOM 1000 C C . GLU A 1 128 ? -3.474 12.756 10.221 1.00 88.00 128 GLU A C 1
ATOM 1002 O O . GLU A 1 128 ? -2.544 12.735 11.029 1.00 88.00 128 GLU A O 1
ATOM 1007 N N . ALA A 1 129 ? -4.405 13.715 10.218 1.00 87.62 129 ALA A N 1
ATOM 1008 C CA . ALA A 1 129 ? -4.454 14.828 11.166 1.00 87.62 129 ALA A CA 1
ATOM 1009 C C . ALA A 1 129 ? -4.781 14.386 12.605 1.00 87.62 129 ALA A C 1
ATOM 1011 O O . ALA A 1 129 ? -4.517 15.122 13.559 1.00 87.62 129 ALA A O 1
ATOM 1012 N N . LYS A 1 130 ? -5.346 13.184 12.794 1.00 81.75 130 LYS A N 1
ATOM 1013 C CA . LYS A 1 130 ? -5.634 12.661 14.135 1.00 81.75 130 LYS A CA 1
ATOM 1014 C C . LYS A 1 130 ? -4.330 12.447 14.910 1.00 81.75 130 LYS A C 1
ATOM 1016 O O . LYS A 1 130 ? -3.396 11.831 14.387 1.00 81.75 130 LYS A O 1
ATOM 1021 N N . PRO A 1 131 ? -4.264 12.877 16.184 1.00 80.44 131 PRO A N 1
ATOM 1022 C CA . PRO A 1 131 ? -3.065 12.713 16.987 1.00 80.44 131 PRO A CA 1
ATOM 1023 C C . PRO A 1 131 ? -2.715 11.228 17.121 1.00 80.44 131 PRO A C 1
ATOM 1025 O O . PRO A 1 131 ? -3.526 10.397 17.541 1.00 80.44 131 PRO A O 1
ATOM 1028 N N . LYS A 1 132 ? -1.475 10.881 16.768 1.00 80.69 132 LYS A N 1
ATOM 1029 C CA . LYS A 1 132 ? -0.962 9.516 16.906 1.00 80.69 132 LYS A CA 1
ATOM 1030 C C . LYS A 1 132 ? -0.703 9.235 18.385 1.00 80.69 132 LYS A C 1
ATOM 1032 O O . LYS A 1 132 ? 0.305 9.663 18.934 1.00 80.69 132 LYS A O 1
ATOM 1037 N N . VAL A 1 133 ? -1.604 8.490 19.021 1.00 79.81 133 VAL A N 1
ATOM 1038 C CA . VAL A 1 133 ? -1.402 8.011 20.396 1.00 79.81 133 VAL A CA 1
ATOM 1039 C C . VAL A 1 133 ? -0.278 6.976 20.406 1.00 79.81 133 VAL A C 1
ATOM 1041 O O . VAL A 1 133 ? -0.329 5.978 19.665 1.00 79.81 133 VAL A O 1
ATOM 1044 N N . SER A 1 134 ? 0.741 7.200 21.240 1.00 81.94 134 SER A N 1
ATOM 1045 C CA . SER A 1 134 ? 1.913 6.333 21.279 1.00 81.94 134 SER A CA 1
ATOM 1046 C C . SER A 1 134 ? 1.528 4.920 21.743 1.00 81.94 134 SER A C 1
ATOM 1048 O O . SER A 1 134 ? 0.486 4.677 22.363 1.00 81.94 134 SER A O 1
ATOM 1050 N N . ARG A 1 135 ? 2.361 3.925 21.414 1.00 81.19 135 ARG A N 1
ATOM 1051 C CA . ARG A 1 135 ? 2.153 2.557 21.919 1.00 81.19 135 ARG A CA 1
ATOM 1052 C C . ARG A 1 135 ? 2.217 2.515 23.449 1.00 81.19 135 ARG A C 1
ATOM 1054 O O . ARG A 1 135 ? 1.509 1.704 24.043 1.00 81.19 135 ARG A O 1
ATOM 1061 N N . MET A 1 136 ? 3.062 3.354 24.042 1.00 79.75 136 MET A N 1
ATOM 1062 C CA . MET A 1 136 ? 3.218 3.481 25.487 1.00 79.75 136 MET A CA 1
ATOM 1063 C C . MET A 1 136 ? 1.959 4.095 26.101 1.00 79.75 136 MET A C 1
ATOM 1065 O O . MET A 1 136 ? 1.359 3.466 26.963 1.00 79.75 136 MET A O 1
ATOM 1069 N N . ASP A 1 137 ? 1.456 5.199 25.546 1.00 82.19 137 ASP A N 1
ATOM 1070 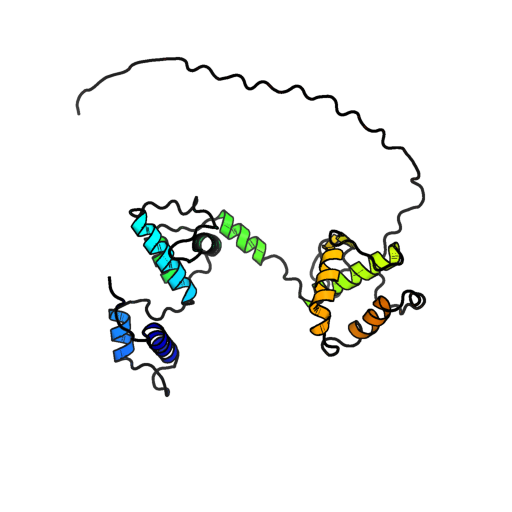C CA . ASP A 1 137 ? 0.242 5.870 26.030 1.00 82.19 137 ASP A CA 1
ATOM 1071 C C . ASP A 1 137 ? -0.969 4.924 25.968 1.00 82.19 137 ASP A C 1
ATOM 1073 O O . ASP A 1 137 ? -1.750 4.826 26.909 1.00 82.19 137 ASP A O 1
ATOM 1077 N N . ARG A 1 138 ? -1.112 4.142 24.884 1.00 85.00 138 ARG A N 1
ATOM 1078 C CA . ARG A 1 138 ? -2.172 3.117 24.780 1.00 85.00 138 ARG A CA 1
ATOM 1079 C C . ARG A 1 138 ? -2.033 2.011 25.824 1.00 85.00 138 ARG A C 1
ATOM 1081 O O . ARG A 1 138 ? -3.033 1.425 26.241 1.00 85.00 138 ARG A O 1
ATOM 1088 N N . PHE A 1 139 ? -0.806 1.671 26.210 1.00 83.62 139 PHE A N 1
ATOM 1089 C CA . PHE A 1 139 ? -0.553 0.692 27.260 1.00 83.62 139 PHE A CA 1
ATOM 1090 C C . PHE A 1 139 ? -0.887 1.263 28.643 1.00 83.62 139 PHE A C 1
ATOM 1092 O O . PHE A 1 139 ? -1.570 0.593 29.417 1.00 83.62 139 PHE A O 1
ATOM 1099 N N . GLU A 1 140 ? -0.502 2.510 28.912 1.00 83.69 140 GLU A N 1
ATOM 1100 C CA . GLU A 1 140 ? -0.845 3.250 30.132 1.00 83.69 140 GLU A CA 1
ATOM 1101 C C . GLU A 1 140 ? -2.358 3.425 30.289 1.00 83.69 140 GLU A C 1
ATOM 1103 O O . GLU A 1 140 ? -2.901 3.119 31.349 1.00 83.69 140 GLU A O 1
ATOM 1108 N N . GLN A 1 141 ? -3.072 3.787 29.219 1.00 86.56 141 GLN A N 1
ATOM 1109 C CA . GLN A 1 141 ? -4.539 3.812 29.197 1.00 86.56 141 GLN A CA 1
ATOM 1110 C C . GLN A 1 141 ? -5.133 2.437 29.547 1.00 86.56 141 GLN A C 1
ATOM 1112 O O . GLN A 1 141 ? -6.093 2.344 30.308 1.00 86.56 141 GLN A O 1
ATOM 1117 N N . GLY A 1 142 ? -4.548 1.344 29.048 1.00 88.62 142 GLY A N 1
ATOM 1118 C CA . GLY A 1 142 ? -4.952 -0.017 29.414 1.00 88.62 142 GLY A CA 1
ATOM 1119 C C . GLY A 1 142 ? -4.786 -0.324 30.907 1.00 88.62 142 GLY A C 1
ATOM 1120 O O . GLY A 1 142 ? -5.686 -0.902 31.519 1.00 88.62 142 GLY A O 1
ATOM 1121 N N . LEU A 1 143 ? -3.676 0.113 31.510 1.00 87.31 143 LEU A N 1
ATOM 1122 C CA . LEU A 1 143 ? -3.428 -0.018 32.950 1.00 87.31 143 LEU A CA 1
ATOM 1123 C C . LEU A 1 143 ? -4.391 0.836 33.780 1.00 87.31 143 LEU A C 1
ATOM 1125 O O . LEU A 1 143 ? -4.949 0.345 34.760 1.00 87.31 143 LEU A O 1
ATOM 1129 N N . MET A 1 144 ? -4.636 2.083 33.374 1.00 84.75 144 MET A N 1
ATOM 1130 C CA . MET A 1 144 ? -5.610 2.962 34.029 1.00 84.75 144 MET A CA 1
ATOM 1131 C C . MET A 1 144 ? -7.018 2.359 33.990 1.00 84.75 144 MET A C 1
ATOM 1133 O O . MET A 1 144 ? -7.711 2.350 35.006 1.00 84.75 144 MET A O 1
ATOM 1137 N N . ALA A 1 145 ? -7.422 1.802 32.845 1.00 88.94 145 ALA A N 1
ATOM 1138 C CA . ALA A 1 145 ? -8.706 1.123 32.686 1.00 88.94 145 ALA A CA 1
ATOM 1139 C C . ALA A 1 145 ? -8.813 -0.117 33.582 1.00 88.94 145 ALA A C 1
ATOM 1141 O O . ALA A 1 145 ? -9.839 -0.330 34.227 1.00 88.94 145 ALA A O 1
ATOM 1142 N N . LEU A 1 146 ? -7.745 -0.913 33.682 1.00 87.50 146 LEU A N 1
ATOM 1143 C CA . LEU A 1 146 ? -7.708 -2.051 34.597 1.00 87.50 146 LEU A CA 1
ATOM 1144 C C . LEU A 1 146 ? -7.838 -1.601 36.057 1.00 87.50 146 LEU A C 1
ATOM 1146 O O . LEU A 1 146 ? -8.641 -2.165 36.795 1.00 87.50 146 LEU A O 1
ATOM 1150 N N . ALA A 1 147 ? -7.091 -0.573 36.463 1.00 84.12 147 ALA A N 1
ATOM 1151 C CA . ALA A 1 147 ? -7.140 -0.036 37.819 1.00 84.12 147 ALA A CA 1
ATOM 1152 C C . ALA A 1 147 ? -8.535 0.509 38.173 1.00 84.12 147 ALA A C 1
ATOM 1154 O O . ALA A 1 147 ? -9.024 0.261 39.275 1.00 84.12 147 ALA A O 1
ATOM 1155 N N . ALA A 1 148 ? -9.203 1.194 37.238 1.00 83.50 148 ALA A N 1
ATOM 1156 C CA . ALA A 1 148 ? -10.578 1.663 37.409 1.00 83.50 148 ALA A CA 1
ATOM 1157 C C . ALA A 1 148 ? -11.569 0.494 37.567 1.00 83.50 148 ALA A C 1
ATOM 1159 O O . ALA A 1 148 ? -12.372 0.488 38.503 1.00 83.50 148 ALA A O 1
ATOM 1160 N N . CYS A 1 149 ? -11.460 -0.527 36.710 1.00 84.75 149 CYS A N 1
ATOM 1161 C CA . CYS A 1 149 ? -12.289 -1.731 36.765 1.00 84.75 149 CYS A CA 1
ATOM 1162 C C . CYS A 1 149 ? -12.103 -2.490 38.089 1.00 84.75 149 CYS A C 1
ATOM 1164 O O . CYS A 1 149 ? -13.084 -2.832 38.745 1.00 84.75 149 CYS A O 1
ATOM 1166 N N . VAL A 1 150 ? -10.857 -2.693 38.530 1.00 85.94 150 VAL A N 1
ATOM 1167 C CA . VAL A 1 150 ? -10.532 -3.353 39.807 1.00 85.94 150 VAL A CA 1
ATOM 1168 C C . VAL A 1 150 ? -11.004 -2.523 40.996 1.00 85.94 150 VAL A C 1
ATOM 1170 O O . VAL A 1 150 ? -11.549 -3.076 41.944 1.00 85.94 150 VAL A O 1
ATOM 1173 N N . GLY A 1 151 ? -10.847 -1.199 40.949 1.00 79.19 151 GLY A N 1
ATOM 1174 C CA . GLY A 1 151 ? -11.343 -0.311 41.998 1.00 79.19 151 GLY A CA 1
ATOM 1175 C C . GLY A 1 151 ? -12.866 -0.357 42.155 1.00 79.19 151 GLY A C 1
ATOM 1176 O O . GLY A 1 151 ? -13.362 -0.194 43.268 1.00 79.19 151 GLY A O 1
ATOM 1177 N N . ARG A 1 152 ? -13.606 -0.597 41.063 1.00 85.12 152 ARG A N 1
ATOM 1178 C CA . ARG A 1 152 ? -15.071 -0.720 41.066 1.00 85.12 152 ARG A CA 1
ATOM 1179 C C . ARG A 1 152 ? -15.555 -2.120 41.448 1.00 85.12 152 ARG A C 1
ATOM 1181 O O . ARG A 1 152 ? -16.503 -2.239 42.214 1.00 85.12 152 ARG A O 1
ATOM 1188 N N . GLU A 1 153 ? -14.956 -3.155 40.871 1.00 83.06 153 GLU A N 1
ATOM 1189 C CA . GLU A 1 153 ? -15.478 -4.531 40.909 1.00 83.06 153 GLU A CA 1
ATOM 1190 C C . GLU A 1 153 ? -14.717 -5.436 41.886 1.00 83.06 153 GLU A C 1
ATOM 1192 O O . GLU A 1 153 ? -15.179 -6.523 42.220 1.00 83.06 153 GLU A O 1
ATOM 1197 N N . GLY A 1 154 ? -13.542 -5.011 42.354 1.00 75.56 154 GLY A N 1
ATOM 1198 C CA . GLY A 1 154 ? -12.696 -5.782 43.266 1.00 75.56 154 GLY A CA 1
ATOM 1199 C C . GLY A 1 154 ? -11.995 -6.979 42.619 1.00 75.56 154 GLY A C 1
ATOM 1200 O O . GLY A 1 154 ? -11.335 -7.746 43.315 1.00 75.56 154 GLY A O 1
ATOM 1201 N N . HIS A 1 155 ? -12.116 -7.165 41.301 1.00 77.44 155 HIS A N 1
ATOM 1202 C CA . HIS A 1 155 ? -11.499 -8.277 40.584 1.00 77.44 155 HIS A CA 1
ATOM 1203 C C . HIS A 1 155 ? -11.068 -7.916 39.160 1.00 77.44 155 HIS A C 1
ATOM 1205 O O . HIS A 1 155 ? -11.593 -7.003 38.530 1.00 77.44 155 HIS A O 1
ATOM 1211 N N . VAL A 1 156 ? -10.160 -8.722 38.608 1.00 80.00 156 VAL A N 1
ATOM 1212 C CA . VAL A 1 156 ? -9.601 -8.578 37.247 1.00 80.00 156 VAL A CA 1
ATOM 1213 C C . VAL A 1 156 ? -10.323 -9.428 36.186 1.00 80.00 156 VAL A C 1
ATOM 1215 O O . VAL A 1 156 ? -9.816 -9.626 35.081 1.00 80.00 156 VAL A O 1
ATOM 1218 N N . ARG A 1 157 ? -11.494 -9.993 36.508 1.00 83.00 157 ARG A N 1
ATOM 1219 C CA . ARG A 1 157 ? -12.267 -10.849 35.592 1.00 83.00 157 ARG A CA 1
ATOM 1220 C C . ARG A 1 157 ? -13.081 -9.998 34.619 1.00 83.00 157 ARG A C 1
ATOM 1222 O O . ARG A 1 157 ? -14.246 -9.718 34.860 1.00 83.00 157 ARG A O 1
ATOM 1229 N N . VAL A 1 158 ? -12.455 -9.621 33.509 1.00 86.19 158 VAL A N 1
ATOM 1230 C CA . VAL A 1 158 ? -13.059 -8.747 32.496 1.00 86.19 158 VAL A CA 1
ATOM 1231 C C . VAL A 1 158 ? -13.484 -9.555 31.259 1.00 86.19 158 VAL A C 1
ATOM 1233 O O . VAL A 1 158 ? -12.625 -10.173 30.618 1.00 86.19 158 VAL A O 1
ATOM 1236 N N . PRO A 1 159 ? -14.779 -9.562 30.874 1.00 90.00 159 PRO A N 1
ATOM 1237 C CA . PRO A 1 159 ? -15.235 -10.175 29.626 1.00 90.00 159 PRO A CA 1
ATOM 1238 C C . PRO A 1 159 ? -14.545 -9.566 28.401 1.00 90.00 159 PRO A C 1
ATOM 1240 O O . PRO A 1 159 ? -14.293 -8.366 28.359 1.00 90.00 159 PRO A O 1
ATOM 1243 N N . ARG A 1 160 ? -14.295 -10.358 27.349 1.00 89.94 160 ARG A N 1
ATOM 1244 C CA . ARG A 1 160 ? -13.551 -9.897 26.155 1.00 89.94 160 ARG A CA 1
ATOM 1245 C C . ARG A 1 160 ? -14.155 -8.649 25.492 1.00 89.94 160 ARG A C 1
ATOM 1247 O O . ARG A 1 160 ? -13.405 -7.819 24.990 1.00 89.94 160 ARG A O 1
ATOM 1254 N N . ALA A 1 161 ? -15.482 -8.524 25.487 1.00 92.50 161 ALA A N 1
ATOM 1255 C CA . ALA A 1 161 ? -16.196 -7.397 24.883 1.00 92.50 161 ALA A CA 1
ATOM 1256 C C . ALA A 1 161 ? -16.287 -6.153 25.789 1.00 92.50 161 ALA A C 1
ATOM 1258 O O . ALA A 1 161 ? -16.794 -5.122 25.348 1.00 92.50 161 ALA A O 1
ATOM 1259 N N . HIS A 1 162 ? -15.820 -6.239 27.039 1.00 90.31 162 HIS A N 1
ATOM 1260 C CA . HIS A 1 162 ? -15.920 -5.146 28.002 1.00 90.31 162 HIS A CA 1
ATOM 1261 C C . HIS A 1 162 ? -15.116 -3.928 27.553 1.00 90.31 162 HIS A C 1
ATOM 1263 O O . HIS A 1 162 ? -13.945 -4.040 27.162 1.00 90.31 162 HIS A O 1
ATOM 1269 N N . LYS A 1 163 ? -15.757 -2.766 27.663 1.00 93.50 163 LYS A N 1
ATOM 1270 C CA . LYS A 1 163 ? -15.171 -1.456 27.407 1.00 93.50 163 LYS A CA 1
ATOM 1271 C C . LYS A 1 163 ? -15.211 -0.651 28.697 1.00 93.50 163 LYS A C 1
ATOM 1273 O O . LYS A 1 163 ? -16.260 -0.542 29.322 1.00 93.50 163 LYS A O 1
ATOM 1278 N N . GLU A 1 164 ? -14.076 -0.082 29.060 1.00 90.56 164 GLU A N 1
ATOM 1279 C CA . GLU A 1 164 ? -13.934 0.794 30.212 1.00 90.56 164 GLU A CA 1
ATOM 1280 C C . GLU A 1 164 ? -13.830 2.239 29.722 1.00 90.56 164 GLU A C 1
ATOM 1282 O O . GLU A 1 164 ? -13.104 2.518 28.768 1.00 90.56 164 GLU A O 1
ATOM 1287 N N . VAL A 1 165 ? -14.565 3.154 30.349 1.00 89.69 165 VAL A N 1
ATOM 1288 C CA . VAL A 1 165 ? -14.518 4.580 30.011 1.00 89.69 165 VAL A CA 1
ATOM 1289 C C . VAL A 1 165 ? -13.592 5.273 30.999 1.00 89.69 165 VAL A C 1
ATOM 1291 O O . VAL A 1 165 ? -13.868 5.292 32.196 1.00 89.69 165 VAL A O 1
ATOM 1294 N N . LEU A 1 166 ? -12.501 5.837 30.495 1.00 82.69 166 LEU A N 1
ATOM 1295 C CA . LEU A 1 166 ? -11.599 6.689 31.254 1.00 82.69 166 LEU A CA 1
ATOM 1296 C C . LEU A 1 166 ? -12.001 8.145 31.057 1.00 82.69 166 LEU A C 1
ATOM 1298 O O . LEU A 1 166 ? -12.134 8.603 29.924 1.00 82.69 166 LEU A O 1
ATOM 1302 N N . GLU A 1 167 ? -12.166 8.881 32.151 1.00 73.31 167 GLU A N 1
ATOM 1303 C CA . GLU A 1 167 ? -12.153 10.342 32.081 1.00 73.31 167 GLU A CA 1
ATOM 1304 C C . GLU A 1 167 ? -10.708 10.769 31.805 1.00 73.31 167 GLU A C 1
ATOM 1306 O O . GLU A 1 167 ? -9.785 10.314 32.488 1.00 73.31 167 GLU A O 1
ATOM 1311 N N . ALA A 1 168 ? -10.493 11.557 30.752 1.00 60.41 168 ALA A N 1
ATOM 1312 C CA . ALA A 1 168 ? -9.152 11.985 30.383 1.00 60.41 168 ALA A CA 1
ATOM 1313 C C . ALA A 1 168 ? -8.535 12.833 31.507 1.00 60.41 168 ALA A C 1
ATOM 1315 O O . ALA A 1 168 ? -9.168 13.747 32.033 1.00 60.41 168 ALA A O 1
ATOM 1316 N N . VAL A 1 169 ? -7.292 12.520 31.879 1.00 51.03 169 VAL A N 1
ATOM 1317 C CA . VAL A 1 169 ? -6.456 13.406 32.696 1.00 51.03 169 VAL A CA 1
ATOM 1318 C C . VAL A 1 169 ? -5.678 14.282 31.722 1.00 51.03 169 VAL A C 1
ATOM 1320 O O . VAL A 1 169 ? -5.091 13.759 30.775 1.00 51.03 169 VAL A O 1
ATOM 1323 N N . GLU A 1 170 ? -5.712 15.598 31.933 1.00 49.28 170 GLU A N 1
ATOM 1324 C CA . GLU A 1 170 ? -4.989 16.573 31.114 1.00 49.28 170 GLU A CA 1
ATOM 1325 C C . GLU A 1 170 ? -3.511 16.192 30.970 1.00 49.28 170 GLU A C 1
ATOM 1327 O O . GLU A 1 170 ? -2.858 15.757 31.927 1.00 49.28 170 GLU A O 1
ATOM 1332 N N . ARG A 1 171 ? -2.975 16.370 29.758 1.00 45.97 171 ARG A N 1
ATOM 1333 C CA . ARG A 1 171 ? -1.543 16.221 29.514 1.00 45.97 171 ARG A CA 1
ATOM 1334 C C . ARG A 1 171 ? -0.800 17.299 30.331 1.00 45.97 171 ARG A C 1
ATOM 1336 O O . ARG A 1 171 ? -1.221 18.455 30.299 1.00 45.97 171 ARG A O 1
ATOM 1343 N N . PRO A 1 172 ? 0.311 16.977 31.024 1.00 41.19 172 PRO A N 1
ATOM 1344 C CA . PRO A 1 172 ? 1.049 17.944 31.850 1.00 41.19 172 PRO A CA 1
ATOM 1345 C C . PRO A 1 172 ? 1.596 19.173 31.104 1.00 41.19 172 PRO A C 1
ATOM 1347 O O . PRO A 1 172 ? 2.066 20.107 31.743 1.00 41.19 172 PRO A O 1
ATOM 1350 N N . ASP A 1 173 ? 1.583 19.163 29.771 1.00 45.41 173 ASP A N 1
ATOM 1351 C CA . ASP A 1 173 ? 2.135 20.210 28.909 1.00 45.41 173 ASP A CA 1
ATOM 1352 C C . ASP A 1 173 ? 1.070 21.171 28.335 1.00 45.41 173 ASP A C 1
ATOM 1354 O O . ASP A 1 173 ? 1.406 22.039 27.533 1.00 45.41 173 ASP A O 1
ATOM 1358 N N . GLY A 1 174 ? -0.208 21.020 28.713 1.00 46.72 174 GLY A N 1
ATOM 1359 C CA . GLY A 1 174 ? -1.295 21.917 28.298 1.00 46.72 174 GLY A CA 1
ATOM 1360 C C . GLY A 1 174 ? -1.596 21.936 26.791 1.00 46.72 174 GLY A C 1
ATOM 1361 O O . GLY A 1 174 ? -2.293 22.833 26.327 1.00 46.72 174 GLY A O 1
ATOM 1362 N N . SER A 1 175 ? -1.083 20.975 26.013 1.00 46.53 175 SER A N 1
ATOM 1363 C CA . SER A 1 175 ? -1.056 21.053 24.541 1.00 46.53 175 SER A CA 1
ATOM 1364 C C . SER A 1 175 ? -2.228 20.390 23.804 1.00 46.53 175 SER A C 1
ATOM 1366 O O . SER A 1 175 ? -2.147 20.160 22.598 1.00 46.53 175 SER A O 1
ATOM 1368 N N . GLY A 1 176 ? -3.343 20.101 24.475 1.00 46.06 176 GLY A N 1
ATOM 1369 C CA . GLY A 1 176 ? -4.556 19.716 23.757 1.00 46.06 176 GLY A CA 1
ATOM 1370 C C . GLY A 1 176 ? -5.594 19.006 24.605 1.00 46.06 176 GLY A C 1
ATOM 1371 O O . GLY A 1 176 ? -5.269 18.185 25.463 1.00 46.06 176 GLY A O 1
ATOM 1372 N N . GLU A 1 177 ? -6.854 19.315 24.309 1.00 46.12 177 GLU A N 1
ATOM 1373 C CA . GLU A 1 177 ? -8.026 18.578 24.763 1.00 46.12 177 GLU A CA 1
ATOM 1374 C C . GLU A 1 177 ? -7.879 17.108 24.356 1.00 46.12 177 GLU A C 1
ATOM 1376 O O . GLU A 1 177 ? -8.106 16.714 23.212 1.00 46.12 177 GLU A O 1
ATOM 1381 N N . MET A 1 178 ? -7.453 16.272 25.298 1.00 50.56 178 MET A N 1
ATOM 1382 C CA . MET A 1 178 ? -7.554 14.832 25.131 1.00 50.56 178 MET A CA 1
ATOM 1383 C C . MET A 1 178 ? -9.038 14.497 25.262 1.00 50.56 178 MET A C 1
ATOM 1385 O O . MET A 1 178 ? -9.650 14.903 26.250 1.00 50.56 178 MET A O 1
ATOM 1389 N N . GLU A 1 179 ? -9.612 13.830 24.251 1.00 54.25 179 GLU A N 1
ATOM 1390 C CA . GLU A 1 179 ? -11.030 13.449 24.180 1.00 54.25 179 GLU A CA 1
ATOM 1391 C C . GLU A 1 179 ? -11.592 13.197 25.582 1.00 54.25 179 GLU A C 1
ATOM 1393 O O . GLU A 1 179 ? -11.129 12.291 26.276 1.00 54.25 179 GLU A O 1
ATOM 1398 N N . ALA A 1 180 ? -12.566 14.014 26.007 1.00 59.62 180 ALA A N 1
ATOM 1399 C CA . ALA A 1 180 ? -13.035 14.101 27.395 1.00 59.62 180 ALA A CA 1
ATOM 1400 C C . ALA A 1 180 ? -13.427 12.744 28.019 1.00 59.62 180 ALA A C 1
ATOM 1402 O O . ALA A 1 180 ? -13.559 12.620 29.239 1.00 59.62 180 ALA A O 1
ATOM 1403 N N . ARG A 1 181 ? -13.606 11.709 27.187 1.00 74.31 181 ARG A N 1
ATOM 1404 C CA . ARG A 1 181 ? -13.764 10.312 27.577 1.00 74.31 181 ARG A CA 1
ATOM 1405 C C . ARG A 1 181 ? -13.041 9.398 26.591 1.00 74.31 181 ARG A C 1
ATOM 1407 O O . ARG A 1 181 ? -13.464 9.277 25.446 1.00 74.31 181 ARG A O 1
ATOM 1414 N N . VAL A 1 182 ? -12.027 8.678 27.063 1.00 81.81 182 VAL A N 1
ATOM 1415 C CA . VAL A 1 182 ? -11.348 7.641 26.278 1.00 81.81 182 VAL A CA 1
ATOM 1416 C C . VAL A 1 182 ? -11.995 6.293 26.571 1.00 81.81 182 VAL A C 1
ATOM 1418 O O . VAL A 1 182 ? -12.005 5.826 27.710 1.00 81.81 182 VAL A O 1
ATOM 1421 N N . VAL A 1 183 ? -12.534 5.641 25.541 1.00 88.31 183 VAL A N 1
ATOM 1422 C CA . VAL A 1 183 ? -13.107 4.295 25.666 1.00 88.31 183 VAL A CA 1
ATOM 1423 C C . VAL A 1 183 ? -12.032 3.250 25.379 1.00 88.31 183 VAL A C 1
ATOM 1425 O O . VAL A 1 183 ? -11.603 3.068 24.241 1.00 88.31 183 VAL A O 1
ATOM 1428 N N . VAL A 1 184 ? -11.631 2.507 26.406 1.00 89.38 184 VAL A N 1
ATOM 1429 C CA . VAL A 1 184 ? -10.631 1.441 26.314 1.00 89.38 184 VAL A CA 1
ATOM 1430 C C . VAL A 1 184 ? -11.332 0.090 26.202 1.00 89.38 184 VAL A C 1
ATOM 1432 O O . VAL A 1 184 ? -12.087 -0.305 27.087 1.00 89.38 184 VAL A O 1
ATOM 1435 N N . ALA A 1 185 ? -11.054 -0.675 25.143 1.00 93.19 185 ALA A N 1
ATOM 1436 C CA . ALA A 1 185 ? -11.513 -2.063 25.005 1.00 93.19 185 ALA A CA 1
ATOM 1437 C C . ALA A 1 185 ? -10.737 -3.005 25.952 1.00 93.19 185 ALA A C 1
ATOM 1439 O O . ALA A 1 185 ? -9.916 -3.817 25.516 1.00 93.19 185 ALA A O 1
ATOM 1440 N N . LEU A 1 186 ? -10.966 -2.862 27.261 1.00 92.19 186 LEU A N 1
ATOM 1441 C CA . LEU A 1 186 ? -10.184 -3.479 28.334 1.00 92.19 186 LEU A CA 1
ATOM 1442 C C . LEU A 1 186 ? -10.127 -5.008 28.227 1.00 92.19 186 LEU A C 1
ATOM 1444 O O . LEU A 1 186 ? -9.057 -5.593 28.389 1.00 92.19 186 LEU A O 1
ATOM 1448 N N . GLY A 1 187 ? -11.242 -5.662 27.888 1.00 90.62 187 GLY A N 1
ATOM 1449 C CA . GLY A 1 187 ? -11.277 -7.118 27.729 1.00 90.62 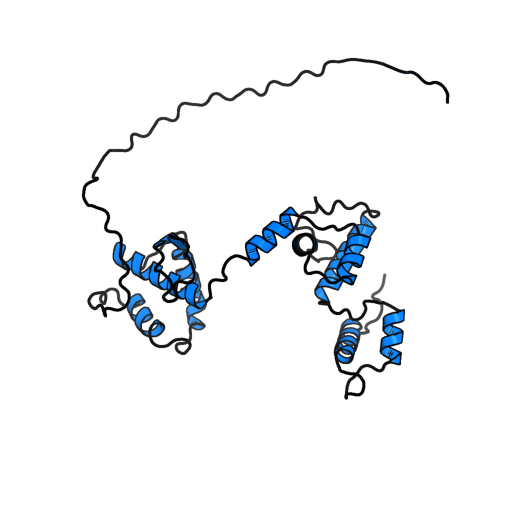187 GLY A CA 1
ATOM 1450 C C . GLY A 1 187 ? -10.379 -7.626 26.598 1.00 90.62 187 GLY A C 1
ATOM 1451 O O . GLY A 1 187 ? -9.688 -8.640 26.734 1.00 90.62 187 GLY A O 1
ATOM 1452 N N . LEU A 1 188 ? -10.340 -6.896 25.481 1.00 93.00 188 LEU A N 1
ATOM 1453 C CA . LEU A 1 188 ? -9.469 -7.210 24.353 1.00 93.00 188 LEU A CA 1
ATOM 1454 C C . LEU A 1 188 ? -8.004 -6.886 24.671 1.00 93.00 188 LEU A C 1
ATOM 1456 O O . LEU A 1 188 ? -7.117 -7.669 24.327 1.00 93.00 188 LEU A O 1
ATOM 1460 N N . TRP A 1 189 ? -7.753 -5.765 25.353 1.00 91.69 189 TRP A N 1
ATOM 1461 C CA . TRP A 1 189 ? -6.418 -5.376 25.805 1.00 91.69 189 TRP A CA 1
ATOM 1462 C C . TRP A 1 189 ? -5.816 -6.433 26.739 1.00 91.69 189 TRP A C 1
ATOM 1464 O O . TRP A 1 189 ? -4.725 -6.920 26.461 1.00 91.69 189 TRP A O 1
ATOM 1474 N N . LEU A 1 190 ? -6.553 -6.888 27.760 1.00 90.44 190 LEU A N 1
ATOM 1475 C CA . LEU A 1 190 ? -6.107 -7.946 28.677 1.00 90.44 190 LEU A CA 1
ATOM 1476 C C . LEU A 1 190 ? -5.783 -9.255 27.951 1.00 90.44 190 LEU A C 1
ATOM 1478 O O . LEU A 1 190 ? -4.768 -9.892 28.240 1.00 90.44 190 LEU A O 1
ATOM 1482 N N . ASN A 1 191 ? -6.619 -9.648 26.988 1.00 87.44 191 ASN A N 1
ATOM 1483 C CA . ASN A 1 191 ? -6.390 -10.849 26.18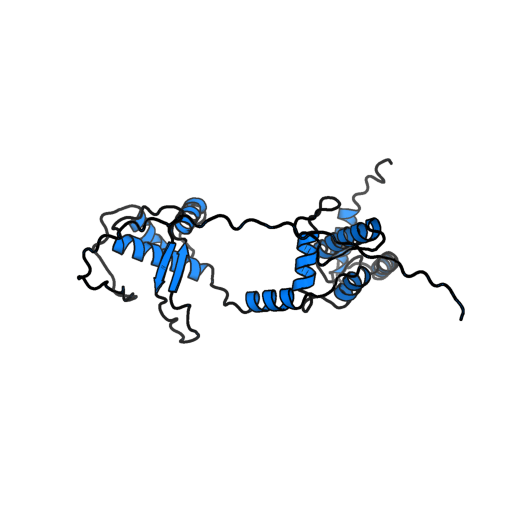8 1.00 87.44 191 ASN A CA 1
ATOM 1484 C C . ASN A 1 191 ? -5.091 -10.731 25.366 1.00 87.44 191 ASN A C 1
ATOM 1486 O O . ASN A 1 191 ? -4.224 -11.603 25.436 1.00 87.44 191 ASN A O 1
ATOM 1490 N N . ASN A 1 192 ? -4.903 -9.604 24.674 1.00 88.19 192 ASN A N 1
ATOM 1491 C CA . ASN A 1 192 ? -3.696 -9.331 23.893 1.00 88.19 192 ASN A CA 1
ATOM 1492 C C . ASN A 1 192 ? -2.433 -9.258 24.767 1.00 88.19 192 ASN A C 1
ATOM 1494 O O . ASN A 1 192 ? -1.393 -9.797 24.386 1.00 88.19 192 ASN A O 1
ATOM 1498 N N . THR A 1 193 ? -2.513 -8.617 25.934 1.00 85.88 193 THR A N 1
ATOM 1499 C CA . THR A 1 193 ? -1.410 -8.515 26.900 1.00 85.88 193 THR A CA 1
ATOM 1500 C C . THR A 1 193 ? -1.031 -9.893 27.442 1.00 85.88 193 THR A C 1
ATOM 1502 O O . THR A 1 193 ? 0.152 -10.229 27.480 1.00 85.88 193 THR A O 1
ATOM 1505 N N . ARG A 1 194 ? -2.015 -10.748 27.762 1.00 83.19 194 ARG A N 1
ATOM 1506 C CA . ARG A 1 194 ? -1.776 -12.137 28.187 1.00 83.19 194 ARG A CA 1
ATOM 1507 C C . ARG A 1 194 ? -1.117 -12.965 27.081 1.00 83.19 194 ARG A C 1
ATOM 1509 O O . ARG A 1 194 ? -0.129 -13.642 27.352 1.00 83.19 194 ARG A O 1
ATOM 1516 N N . ALA A 1 195 ? -1.611 -12.882 25.846 1.00 82.50 195 ALA A N 1
ATOM 1517 C CA . ALA A 1 195 ? -1.049 -13.611 24.705 1.00 82.50 195 ALA A CA 1
ATOM 1518 C C . ALA A 1 195 ? 0.398 -13.196 24.387 1.00 82.50 195 ALA A C 1
ATOM 1520 O O . ALA A 1 195 ? 1.192 -13.992 23.891 1.00 82.50 195 ALA A O 1
ATOM 1521 N N . ARG A 1 196 ? 0.760 -11.945 24.688 1.00 80.12 196 ARG A N 1
ATOM 1522 C CA . ARG A 1 196 ? 2.092 -11.384 24.430 1.00 80.12 196 ARG A CA 1
ATOM 1523 C C . ARG A 1 196 ? 3.004 -11.401 25.655 1.00 80.12 196 ARG A C 1
ATOM 1525 O O . ARG A 1 196 ? 4.102 -10.863 25.567 1.00 80.12 196 ARG A O 1
ATOM 1532 N N . ARG A 1 197 ? 2.599 -12.047 26.757 1.00 74.19 197 ARG A N 1
ATOM 1533 C CA . ARG A 1 197 ? 3.331 -12.071 28.036 1.00 74.19 197 ARG A CA 1
ATOM 1534 C C . ARG A 1 197 ? 4.805 -12.451 27.884 1.00 74.19 197 ARG A C 1
ATOM 1536 O O . ARG A 1 197 ? 5.649 -11.792 28.468 1.00 74.19 197 ARG A O 1
ATOM 1543 N N . ALA A 1 198 ? 5.118 -13.448 27.057 1.00 72.19 198 ALA A N 1
ATOM 1544 C CA . ALA A 1 198 ? 6.497 -13.896 26.826 1.00 72.19 198 ALA A CA 1
ATOM 1545 C C . ALA A 1 198 ? 7.397 -12.845 26.140 1.00 72.19 198 ALA A C 1
ATOM 1547 O O . ALA A 1 198 ? 8.613 -12.969 26.169 1.00 72.19 198 ALA A O 1
ATOM 1548 N N . LYS A 1 199 ? 6.803 -11.821 25.514 1.00 66.12 199 LYS A N 1
ATOM 1549 C CA . LYS A 1 199 ? 7.498 -10.721 24.823 1.00 66.12 199 LYS A CA 1
ATOM 1550 C C . LYS A 1 199 ? 7.493 -9.419 25.633 1.00 66.12 199 LYS A C 1
ATOM 1552 O O . LYS A 1 199 ? 7.976 -8.402 25.145 1.00 66.12 199 LYS A O 1
ATOM 1557 N N . LEU A 1 200 ? 6.895 -9.428 26.826 1.00 61.81 200 LEU A N 1
ATOM 1558 C CA . LEU A 1 200 ? 6.911 -8.312 27.767 1.00 61.81 200 LEU A CA 1
ATOM 1559 C C .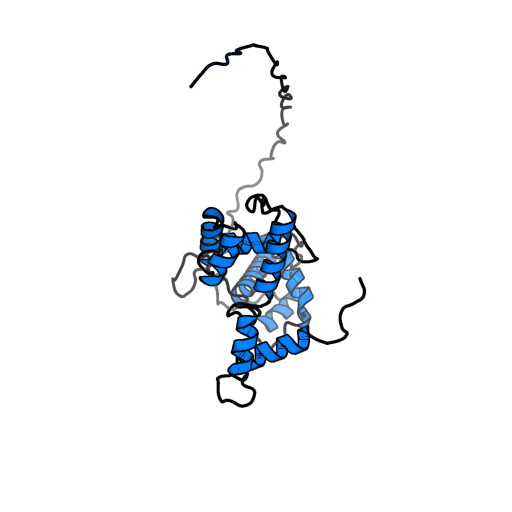 LEU A 1 200 ? 8.088 -8.537 28.721 1.00 61.81 200 LEU A C 1
ATOM 1561 O O . LEU A 1 200 ? 7.928 -9.071 29.815 1.00 61.81 200 LEU A O 1
ATOM 1565 N N . THR A 1 201 ? 9.293 -8.224 28.251 1.00 53.81 201 THR A N 1
ATOM 1566 C CA . THR A 1 201 ? 10.533 -8.362 29.025 1.00 53.81 201 THR A CA 1
ATOM 1567 C C . THR A 1 201 ? 10.588 -7.289 30.127 1.00 53.81 201 THR A C 1
ATOM 1569 O O . THR A 1 201 ? 10.115 -6.177 29.889 1.00 53.81 201 THR A O 1
ATOM 1572 N N . PRO A 1 202 ? 11.188 -7.551 31.307 1.00 47.56 202 PRO A N 1
ATOM 1573 C CA . PRO A 1 202 ? 11.216 -6.587 32.418 1.00 47.56 202 PRO A CA 1
ATOM 1574 C C . PRO A 1 202 ? 11.976 -5.274 32.147 1.00 47.56 202 PRO A C 1
ATOM 1576 O O . PRO A 1 202 ? 11.844 -4.338 32.923 1.00 47.56 202 PRO A O 1
ATOM 1579 N N . GLY A 1 203 ? 12.757 -5.189 31.065 1.00 43.59 203 GLY A N 1
ATOM 1580 C CA . GLY A 1 203 ? 13.731 -4.114 30.833 1.00 43.59 203 GLY A CA 1
ATOM 1581 C C . GLY A 1 203 ? 13.294 -2.978 29.905 1.00 43.59 203 GLY A C 1
ATOM 1582 O O . GLY A 1 203 ? 14.146 -2.267 29.385 1.00 43.59 203 GLY A O 1
ATOM 1583 N N . THR A 1 204 ? 12.002 -2.796 29.628 1.00 39.12 204 THR A N 1
ATOM 1584 C CA . THR A 1 204 ? 11.523 -1.636 28.849 1.00 39.12 204 THR A CA 1
ATOM 1585 C C . THR A 1 204 ? 10.521 -0.854 29.693 1.00 39.12 204 THR A C 1
ATOM 1587 O O . THR A 1 204 ? 9.314 -1.016 29.547 1.00 39.12 204 THR A O 1
ATOM 1590 N N . GLY A 1 205 ? 11.046 -0.056 30.630 1.00 39.44 205 GLY A N 1
ATOM 1591 C CA . GLY A 1 205 ? 10.263 0.776 31.553 1.00 39.44 205 GLY A CA 1
ATOM 1592 C C . GLY A 1 205 ? 10.075 0.165 32.947 1.00 39.44 205 GLY A C 1
ATOM 1593 O O . GLY A 1 205 ? 8.958 -0.147 33.362 1.00 39.44 205 GLY A O 1
ATOM 1594 N N . GLU A 1 206 ? 11.173 -0.009 33.682 1.00 35.94 206 GLU A N 1
ATOM 1595 C CA . GLU A 1 206 ? 11.181 -0.213 35.141 1.00 35.94 206 GLU A CA 1
ATOM 1596 C C . GLU A 1 206 ? 10.622 1.057 35.823 1.00 35.94 206 GLU A C 1
ATOM 1598 O O . GLU A 1 206 ? 10.972 2.139 35.349 1.00 35.94 206 GLU A O 1
ATOM 1603 N N . PRO A 1 207 ? 9.767 1.038 36.879 1.00 38.44 207 PRO A N 1
ATOM 1604 C CA . PRO A 1 207 ? 9.365 -0.027 37.814 1.00 38.44 207 PRO A CA 1
ATOM 1605 C C . PRO A 1 207 ? 7.847 -0.361 37.803 1.00 38.44 207 PRO A C 1
ATOM 1607 O O . PRO A 1 207 ? 7.385 -1.203 38.576 1.00 38.44 207 PRO A O 1
ATOM 1610 N N . VAL A 1 208 ? 7.045 0.272 36.936 1.00 43.41 208 VAL A N 1
ATOM 1611 C CA . VAL A 1 208 ? 5.570 0.139 36.937 1.00 43.41 208 VAL A CA 1
ATOM 1612 C C . VAL A 1 208 ? 5.125 -1.254 36.473 1.00 43.41 208 VAL A C 1
ATOM 1614 O O . VAL A 1 208 ? 4.147 -1.794 36.981 1.00 43.41 208 VAL A O 1
ATOM 1617 N N . ILE A 1 209 ? 5.872 -1.883 35.561 1.00 44.34 209 ILE A N 1
ATOM 1618 C CA . ILE A 1 209 ? 5.512 -3.172 34.947 1.00 44.34 209 ILE A CA 1
ATOM 1619 C C . ILE A 1 209 ? 5.761 -4.357 35.900 1.00 44.34 209 ILE A C 1
ATOM 1621 O O . ILE A 1 209 ? 4.961 -5.292 35.939 1.00 44.34 209 ILE A O 1
ATOM 1625 N N . ALA A 1 210 ? 6.825 -4.312 36.710 1.00 37.59 210 ALA A N 1
ATOM 1626 C CA . ALA A 1 210 ? 7.147 -5.370 37.674 1.00 37.59 210 ALA A CA 1
ATOM 1627 C C . ALA A 1 210 ? 6.211 -5.350 38.897 1.00 37.59 210 ALA A C 1
ATOM 1629 O O . ALA A 1 210 ? 5.766 -6.402 39.354 1.00 37.59 210 ALA A O 1
ATOM 1630 N N . PHE A 1 211 ? 5.833 -4.159 39.373 1.00 40.94 211 PHE A N 1
ATOM 1631 C CA . PHE A 1 211 ? 4.925 -4.001 40.515 1.00 40.94 211 PHE A CA 1
ATOM 1632 C C . PHE A 1 211 ? 3.482 -4.438 40.191 1.00 40.94 211 PHE A C 1
ATOM 1634 O O . PHE A 1 211 ? 2.760 -4.918 41.061 1.00 40.94 211 PHE A O 1
ATOM 1641 N N . HIS A 1 212 ? 3.051 -4.323 38.928 1.00 47.81 212 HIS A N 1
ATOM 1642 C CA . HIS A 1 212 ? 1.660 -4.569 38.527 1.00 47.81 212 HIS A CA 1
ATOM 1643 C C . HIS A 1 212 ? 1.337 -6.033 38.185 1.00 47.81 212 HIS A C 1
ATOM 1645 O O . HIS A 1 212 ? 0.181 -6.445 38.275 1.00 47.81 212 HIS A O 1
ATOM 1651 N N . TRP A 1 213 ? 2.333 -6.857 37.839 1.00 50.84 213 TRP A N 1
ATOM 1652 C CA . TRP A 1 213 ? 2.113 -8.303 37.694 1.00 50.84 213 TRP A CA 1
ATOM 1653 C C . TRP A 1 213 ? 1.946 -9.008 39.043 1.00 50.84 213 TRP A C 1
ATOM 1655 O O . TRP A 1 213 ? 1.194 -9.978 39.112 1.00 50.84 213 TRP A O 1
ATOM 1665 N N . VAL A 1 214 ? 2.548 -8.477 40.115 1.00 44.59 214 VAL A N 1
ATOM 1666 C CA . VAL A 1 214 ? 2.254 -8.899 41.496 1.00 44.59 214 VAL A CA 1
ATOM 1667 C C . VAL A 1 214 ? 0.777 -8.630 41.836 1.00 44.59 214 VAL A C 1
ATOM 1669 O O . VAL A 1 214 ? 0.127 -9.480 42.433 1.00 44.59 214 VAL A O 1
ATOM 1672 N N . LEU A 1 215 ? 0.195 -7.525 41.346 1.00 42.09 215 LEU A N 1
ATOM 1673 C CA . LEU A 1 215 ? -1.227 -7.182 41.539 1.00 42.09 215 LEU A CA 1
ATOM 1674 C C . LEU A 1 215 ? -2.207 -8.067 40.745 1.00 42.09 215 LEU A C 1
ATOM 1676 O O . LEU A 1 215 ? -3.359 -8.221 41.139 1.00 42.09 215 LEU A O 1
ATOM 1680 N N . LEU A 1 216 ? -1.768 -8.663 39.632 1.00 46.72 216 LEU A N 1
ATOM 1681 C CA . LEU A 1 216 ? -2.538 -9.674 38.893 1.00 46.72 216 LEU A CA 1
ATOM 1682 C C . LEU A 1 216 ? -2.372 -11.090 39.474 1.00 46.72 216 LEU A C 1
ATOM 1684 O O . LEU A 1 216 ? -3.172 -11.967 39.146 1.00 46.72 216 LEU A O 1
ATOM 1688 N N . ALA A 1 217 ? -1.341 -11.316 40.293 1.00 40.72 217 ALA A N 1
ATOM 1689 C CA . ALA A 1 217 ? -1.024 -12.606 40.899 1.00 40.72 217 ALA A CA 1
ATOM 1690 C C . ALA A 1 217 ? -1.604 -12.782 42.314 1.00 40.72 217 ALA A C 1
ATOM 1692 O O . ALA A 1 217 ? -1.782 -13.925 42.728 1.00 40.72 217 ALA A O 1
ATOM 1693 N N . ASP A 1 218 ? -1.941 -11.697 43.025 1.00 37.44 218 ASP A N 1
ATOM 1694 C CA . ASP A 1 218 ? -2.418 -11.769 44.410 1.00 37.44 218 ASP A CA 1
ATOM 1695 C C . ASP A 1 218 ? -3.611 -10.817 44.688 1.00 37.44 218 ASP A C 1
ATOM 1697 O O . ASP A 1 218 ? -3.441 -9.594 44.708 1.00 37.44 218 ASP A O 1
ATOM 1701 N N . PRO A 1 219 ? -4.840 -11.332 44.906 1.00 40.47 219 PRO A N 1
ATOM 1702 C CA . PRO A 1 219 ? -6.032 -10.511 45.140 1.00 40.47 219 PRO A CA 1
ATOM 1703 C C . PRO A 1 219 ? -6.061 -9.794 46.507 1.00 40.47 219 PRO A C 1
ATOM 1705 O O . PRO A 1 219 ? -7.012 -9.062 46.783 1.00 40.47 219 PRO A O 1
ATOM 1708 N N . VAL A 1 220 ? -5.053 -9.972 47.371 1.00 37.84 220 VAL A N 1
ATOM 1709 C CA . VAL A 1 220 ? -5.054 -9.455 48.756 1.00 37.84 220 VAL A CA 1
ATOM 1710 C C . VAL A 1 220 ? -4.357 -8.087 48.915 1.00 37.84 220 VAL A C 1
ATOM 1712 O O . VAL A 1 220 ? -4.589 -7.386 49.901 1.00 37.84 220 VAL A O 1
ATOM 1715 N N . MET A 1 221 ? -3.574 -7.618 47.937 1.00 37.22 221 MET A N 1
ATOM 1716 C CA . MET A 1 221 ? -2.668 -6.460 48.109 1.00 37.22 221 MET A CA 1
ATOM 1717 C C . MET A 1 221 ? -3.235 -5.065 47.756 1.00 37.22 221 MET A C 1
ATOM 1719 O O . MET A 1 221 ? -2.481 -4.117 47.553 1.00 37.22 221 MET A O 1
ATOM 1723 N N . LEU A 1 222 ? -4.558 -4.862 47.757 1.00 39.41 222 LEU A N 1
ATOM 1724 C CA . LEU A 1 222 ? -5.173 -3.544 47.478 1.00 39.41 222 LEU A CA 1
ATOM 1725 C C . LEU A 1 222 ? -5.203 -2.559 48.673 1.00 39.41 222 LEU A C 1
ATOM 1727 O O . LEU A 1 222 ? -5.893 -1.540 48.620 1.00 39.41 222 LEU A O 1
ATOM 1731 N N . ARG A 1 223 ? -4.439 -2.798 49.748 1.00 35.91 223 ARG A N 1
ATOM 1732 C CA . ARG A 1 223 ? -4.332 -1.882 50.904 1.00 35.91 223 ARG A CA 1
ATOM 1733 C C . ARG A 1 223 ? -2.947 -1.233 50.999 1.00 35.91 223 ARG A C 1
ATOM 1735 O O . ARG A 1 223 ? -2.202 -1.487 51.933 1.00 35.91 223 ARG A O 1
ATOM 1742 N N . GLY A 1 224 ? -2.607 -0.365 50.051 1.00 35.12 224 GLY A N 1
ATOM 1743 C CA . GLY A 1 224 ? -1.385 0.441 50.149 1.00 35.12 224 GLY A CA 1
ATOM 1744 C C . GLY A 1 224 ? -1.188 1.349 48.944 1.00 35.12 224 GLY A C 1
ATOM 1745 O O . GLY A 1 224 ? -0.679 0.917 47.919 1.00 35.12 224 GLY A O 1
ATOM 1746 N N . ARG A 1 225 ? -1.620 2.611 49.048 1.00 37.19 225 ARG A N 1
ATOM 1747 C CA . ARG A 1 225 ? -1.464 3.630 47.995 1.00 37.19 225 ARG A CA 1
ATOM 1748 C C . ARG A 1 225 ? -0.187 4.444 48.247 1.00 37.19 225 ARG A C 1
ATOM 1750 O O . ARG A 1 225 ? -0.077 4.988 49.343 1.00 37.19 225 ARG A O 1
ATOM 1757 N N . PRO A 1 226 ? 0.679 4.681 47.251 1.00 32.81 226 PRO A N 1
ATOM 1758 C CA . PRO A 1 226 ? 1.457 5.910 47.186 1.00 32.81 226 PRO A CA 1
ATOM 1759 C C . PRO A 1 226 ? 0.720 6.967 46.349 1.00 32.81 226 PRO A C 1
ATOM 1761 O O . PRO A 1 226 ? 0.101 6.683 45.323 1.00 32.81 226 PRO A O 1
ATOM 1764 N N . ALA A 1 227 ? 0.743 8.200 46.846 1.00 35.44 227 ALA A N 1
ATOM 1765 C CA . ALA A 1 227 ? 0.050 9.355 46.299 1.00 35.44 227 ALA A CA 1
ATOM 1766 C C . ALA A 1 227 ? 0.829 9.980 45.130 1.00 35.44 227 ALA A C 1
ATOM 1768 O O . ALA A 1 227 ? 1.534 10.965 45.304 1.00 35.44 227 ALA A O 1
ATOM 1769 N N . ALA A 1 228 ? 0.679 9.439 43.928 1.00 34.81 228 ALA A N 1
ATOM 1770 C CA . ALA A 1 228 ? 0.983 10.160 42.697 1.00 34.81 228 ALA A CA 1
ATOM 1771 C C . ALA A 1 228 ? -0.081 9.758 41.671 1.00 34.81 228 ALA A C 1
ATOM 1773 O O . ALA A 1 228 ? -0.351 8.575 41.516 1.00 34.81 228 ALA A O 1
ATOM 1774 N N . PHE A 1 229 ? -0.720 10.739 41.033 1.00 31.75 229 PHE A N 1
ATOM 1775 C CA . PHE A 1 229 ? -1.935 10.628 40.205 1.00 31.75 229 PHE A CA 1
ATOM 1776 C C . PHE A 1 229 ? -3.258 10.498 40.978 1.00 31.75 229 PHE A C 1
ATOM 1778 O O . PHE A 1 229 ? -3.800 9.424 41.242 1.00 31.75 229 PHE A O 1
ATOM 1785 N N . ARG A 1 230 ? -3.846 11.658 41.298 1.00 32.78 230 ARG A N 1
ATOM 1786 C CA . ARG A 1 230 ? -5.259 11.757 41.683 1.00 32.78 230 ARG A CA 1
ATOM 1787 C C . ARG A 1 230 ? -6.133 11.659 40.429 1.00 32.78 230 ARG A C 1
ATOM 1789 O O . ARG A 1 230 ? -6.475 12.674 39.839 1.00 32.78 230 ARG A O 1
ATOM 1796 N N . CYS A 1 231 ? -6.566 10.451 40.073 1.00 30.25 231 CYS A N 1
ATOM 1797 C CA . CYS A 1 231 ? -7.795 10.302 39.291 1.00 30.25 231 CYS A CA 1
ATOM 1798 C C . CYS A 1 231 ? -8.975 10.753 40.163 1.00 30.25 231 CYS A C 1
ATOM 1800 O O . CYS A 1 231 ? -9.252 10.158 41.212 1.00 30.25 231 CYS A O 1
ATOM 1802 N N . ARG A 1 232 ? -9.670 11.819 39.754 1.00 33.31 232 ARG A N 1
ATOM 1803 C CA . ARG A 1 232 ? -10.953 12.205 40.347 1.00 33.31 232 ARG A CA 1
ATOM 1804 C C . ARG A 1 232 ? -12.009 11.244 39.807 1.00 33.31 232 ARG A C 1
ATOM 1806 O O . ARG A 1 232 ? -12.651 11.516 38.810 1.00 33.31 232 ARG A O 1
ATOM 1813 N N . VAL A 1 233 ? -12.172 10.100 40.465 1.00 39.31 233 VAL A N 1
ATOM 1814 C CA . VAL A 1 233 ? -13.281 9.185 40.175 1.00 39.31 233 VAL A CA 1
ATOM 1815 C C . VAL A 1 233 ? -14.577 9.899 40.556 1.00 39.31 233 VAL A C 1
ATOM 1817 O O . VAL A 1 233 ? -14.818 10.152 41.741 1.00 39.31 233 VAL A O 1
ATOM 1820 N N . GLY A 1 234 ? -15.393 10.263 39.565 1.00 33.94 234 GLY A N 1
ATOM 1821 C CA . GLY A 1 234 ? -16.731 10.799 39.782 1.00 33.94 234 GLY A CA 1
ATOM 1822 C C . GLY A 1 234 ? -17.557 9.821 40.617 1.00 33.94 234 GLY A C 1
ATOM 1823 O O . GLY A 1 234 ? -17.981 8.771 40.138 1.00 33.94 234 GLY A O 1
ATOM 1824 N N . ARG A 1 235 ? -17.778 10.139 41.896 1.00 33.41 235 ARG A N 1
ATOM 1825 C CA . ARG A 1 235 ? -18.728 9.392 42.723 1.00 33.41 235 ARG A CA 1
ATOM 1826 C C . ARG A 1 235 ? -20.126 9.623 42.151 1.00 33.41 235 ARG A C 1
ATOM 1828 O O . ARG A 1 235 ? -20.590 10.762 42.124 1.00 33.41 235 ARG A O 1
ATOM 1835 N N . ARG A 1 236 ? -20.824 8.554 41.750 1.00 34.72 236 ARG A N 1
ATOM 1836 C CA . ARG A 1 236 ? -22.290 8.602 41.646 1.00 34.72 236 ARG A CA 1
ATOM 1837 C C . ARG A 1 236 ? -22.844 9.022 43.009 1.00 34.72 236 ARG A C 1
ATOM 1839 O O . ARG A 1 236 ? -22.430 8.480 44.034 1.00 34.72 236 ARG A O 1
ATOM 1846 N N . ARG A 1 237 ? -23.752 10.000 43.021 1.00 29.42 237 ARG A N 1
ATOM 1847 C CA . ARG A 1 237 ? -24.509 10.363 44.225 1.00 29.42 237 ARG A CA 1
ATOM 1848 C C . ARG A 1 237 ? -25.404 9.174 44.619 1.00 29.42 237 ARG A C 1
ATOM 1850 O O . ARG A 1 237 ? -26.062 8.631 43.733 1.00 29.42 237 ARG A O 1
ATOM 1857 N N . PRO A 1 238 ? -25.434 8.755 45.894 1.00 29.88 238 PRO A N 1
ATOM 1858 C CA . PRO A 1 238 ? -26.385 7.756 46.365 1.00 29.88 238 PRO A CA 1
ATOM 1859 C C . PRO A 1 238 ? -27.755 8.427 46.533 1.00 29.88 238 PRO A C 1
ATOM 1861 O O . PRO A 1 238 ? -27.863 9.419 47.251 1.00 29.88 238 PRO A O 1
ATOM 1864 N N . GLY A 1 239 ? -28.776 7.932 45.830 1.00 36.56 239 GLY A N 1
ATOM 1865 C CA . GLY A 1 239 ? -30.136 8.479 45.912 1.00 36.56 239 GLY A CA 1
ATOM 1866 C C . GLY A 1 239 ? -31.074 8.189 44.738 1.00 36.56 239 GLY A C 1
ATOM 1867 O O . GLY A 1 239 ? -32.107 8.838 44.658 1.00 36.56 239 GLY A O 1
ATOM 1868 N N . ASP A 1 240 ? -30.753 7.257 43.837 1.00 36.69 240 ASP A N 1
ATOM 1869 C CA . ASP A 1 240 ? -31.672 6.866 42.758 1.00 36.69 240 ASP A CA 1
ATOM 1870 C C . ASP A 1 240 ? -31.862 5.343 42.768 1.00 36.69 240 ASP A C 1
ATOM 1872 O O . ASP A 1 240 ? -31.347 4.600 41.930 1.00 36.69 240 ASP A O 1
ATOM 1876 N N . GLU A 1 241 ? -32.524 4.863 43.823 1.00 37.28 241 GLU A N 1
ATOM 1877 C CA . GLU A 1 241 ? -33.088 3.519 43.867 1.00 37.28 241 GLU A CA 1
ATOM 1878 C C . GLU A 1 241 ? -34.505 3.553 43.286 1.00 37.28 241 GLU A C 1
ATOM 1880 O O . GLU A 1 241 ? -35.413 4.168 43.836 1.00 37.28 241 GLU A O 1
ATOM 1885 N N . GLY A 1 242 ? -34.694 2.816 42.192 1.00 33.22 242 GLY A N 1
ATOM 1886 C CA . GLY A 1 242 ? -35.944 2.108 41.946 1.00 33.22 242 GLY A CA 1
ATOM 1887 C C . GLY A 1 242 ? -37.100 2.917 41.363 1.00 33.22 242 GLY A C 1
ATOM 1888 O O . GLY A 1 242 ? -38.086 3.198 42.041 1.00 33.22 242 GLY A O 1
ATOM 1889 N N . ARG A 1 243 ? -37.108 3.065 40.034 1.00 29.88 243 ARG A N 1
ATOM 1890 C CA . ARG A 1 243 ? -38.368 2.959 39.285 1.00 29.88 243 ARG A CA 1
ATOM 1891 C C . ARG A 1 243 ? -38.273 1.772 38.327 1.00 29.88 243 ARG A C 1
ATOM 1893 O O . ARG A 1 243 ? -37.362 1.751 37.499 1.00 29.88 243 ARG A O 1
ATOM 1900 N N . PRO A 1 244 ? -39.161 0.767 38.420 1.00 33.75 244 PRO A N 1
ATOM 1901 C CA . PRO A 1 244 ? -39.141 -0.342 37.482 1.00 33.75 244 PRO A CA 1
ATOM 1902 C C . PRO A 1 244 ? -39.427 0.205 36.084 1.00 33.75 244 PRO A C 1
ATOM 1904 O O . PRO A 1 244 ? -40.455 0.849 35.852 1.00 33.75 244 PRO A O 1
ATOM 1907 N N . VAL A 1 245 ? -38.511 -0.052 35.150 1.00 34.97 245 VAL A N 1
ATOM 1908 C CA . VAL A 1 245 ? -38.764 0.124 33.721 1.00 34.97 245 VAL A CA 1
ATOM 1909 C C . VAL A 1 245 ? -39.922 -0.809 33.384 1.00 34.97 245 VAL A C 1
ATOM 1911 O O . VAL A 1 245 ? -39.753 -2.024 33.279 1.00 34.97 245 VAL A O 1
ATOM 1914 N N . ARG A 1 246 ? -41.131 -0.248 33.275 1.00 32.00 246 ARG A N 1
ATOM 1915 C CA . ARG A 1 246 ? -42.259 -0.943 32.658 1.00 32.00 246 ARG A CA 1
ATOM 1916 C C . ARG A 1 246 ? -41.776 -1.397 31.285 1.00 32.00 246 ARG A C 1
ATOM 1918 O O . ARG A 1 246 ? -41.348 -0.561 30.492 1.00 32.00 246 ARG A O 1
ATOM 1925 N N . ARG A 1 247 ? -41.836 -2.706 31.016 1.00 35.59 247 ARG A N 1
ATOM 1926 C CA . ARG A 1 247 ? -41.769 -3.229 29.648 1.00 35.59 247 ARG A CA 1
ATOM 1927 C C . ARG A 1 247 ? -42.841 -2.492 28.851 1.00 35.59 247 ARG A C 1
ATOM 1929 O O . ARG A 1 247 ? -44.028 -2.754 29.028 1.00 35.59 247 ARG A O 1
ATOM 1936 N N . GLY A 1 248 ? -42.417 -1.529 28.041 1.00 30.45 248 GLY A N 1
ATOM 1937 C CA . GLY A 1 248 ? -43.255 -0.973 26.999 1.00 30.45 248 GLY A CA 1
ATOM 1938 C C . GLY A 1 248 ? -43.555 -2.105 26.033 1.00 30.45 248 GLY A C 1
ATOM 1939 O O . GLY A 1 248 ? -42.648 -2.636 25.398 1.00 30.45 248 GLY A O 1
ATOM 1940 N N . VAL A 1 249 ? -44.819 -2.511 25.994 1.00 34.78 249 VAL A N 1
ATOM 1941 C CA . VAL A 1 249 ? -45.392 -3.239 24.869 1.00 34.78 249 VAL A CA 1
ATOM 1942 C C . VAL A 1 249 ? -45.085 -2.409 23.626 1.00 34.78 249 VAL A C 1
ATOM 1944 O O . VAL A 1 249 ? -45.459 -1.241 23.557 1.00 34.78 249 VAL A O 1
ATOM 1947 N N . VAL A 1 250 ? -44.339 -2.991 22.691 1.00 36.56 250 VAL A N 1
ATOM 1948 C CA . VAL A 1 250 ? -44.168 -2.448 21.344 1.00 36.56 250 VAL A CA 1
ATOM 1949 C C . VAL A 1 250 ? -45.535 -2.578 20.669 1.00 36.56 250 VAL A C 1
ATOM 1951 O O . VAL A 1 250 ? -46.003 -3.709 20.541 1.00 36.56 250 VAL A O 1
ATOM 1954 N N . PRO A 1 251 ? -46.228 -1.491 20.288 1.00 34.97 251 PRO A N 1
ATOM 1955 C CA . PRO A 1 251 ? -47.384 -1.639 19.422 1.00 34.97 251 PRO A CA 1
ATOM 1956 C C . PRO A 1 251 ? -46.899 -2.107 18.048 1.00 34.97 251 PRO A C 1
ATOM 1958 O O . PRO A 1 251 ? -45.963 -1.531 17.484 1.00 34.97 251 PRO A O 1
ATOM 1961 N N . ASP A 1 252 ? -47.534 -3.165 17.544 1.00 35.72 252 ASP A N 1
ATOM 1962 C CA . ASP A 1 252 ? -47.381 -3.656 16.179 1.00 35.72 252 ASP A CA 1
ATOM 1963 C C . ASP A 1 252 ? -47.475 -2.489 15.196 1.00 35.72 252 ASP A C 1
ATOM 1965 O O . ASP A 1 252 ? -48.470 -1.763 15.137 1.00 35.72 252 ASP A O 1
ATOM 1969 N N . ARG A 1 253 ? -46.407 -2.299 14.425 1.00 32.56 253 ARG A N 1
ATOM 1970 C CA . ARG A 1 253 ? -46.388 -1.362 13.309 1.00 32.56 253 ARG A CA 1
ATOM 1971 C C . ARG A 1 253 ? -47.001 -2.104 12.118 1.00 32.56 253 ARG A C 1
ATOM 1973 O O . ARG A 1 253 ? -46.411 -3.098 11.696 1.00 32.56 253 ARG A O 1
ATOM 1980 N N . PRO A 1 254 ? -48.156 -1.684 11.572 1.00 34.44 254 PRO A N 1
ATOM 1981 C CA . PRO A 1 254 ? -48.715 -2.353 10.408 1.00 34.44 254 PRO A CA 1
ATOM 1982 C C . PRO A 1 254 ? -47.759 -2.208 9.222 1.00 34.44 254 PRO A C 1
ATOM 1984 O O . PRO A 1 254 ? -47.212 -1.131 8.970 1.00 34.44 254 PRO A O 1
ATOM 1987 N N . ALA A 1 255 ? -47.548 -3.324 8.525 1.00 33.88 255 ALA A N 1
ATOM 1988 C CA . ALA A 1 255 ? -46.776 -3.403 7.299 1.00 33.88 255 ALA A CA 1
ATOM 1989 C C . ALA A 1 255 ? -47.303 -2.375 6.289 1.00 33.88 255 ALA A C 1
ATOM 1991 O O . ALA A 1 255 ? -48.460 -2.433 5.873 1.00 33.88 255 ALA A O 1
ATOM 1992 N N . ALA A 1 256 ? -46.452 -1.426 5.898 1.00 34.50 256 ALA A N 1
ATOM 1993 C CA . ALA A 1 256 ? -46.736 -0.573 4.760 1.00 34.50 256 ALA A CA 1
ATOM 1994 C C . ALA A 1 256 ? -46.703 -1.452 3.505 1.00 34.50 256 ALA A C 1
ATOM 1996 O O . ALA A 1 256 ? -45.653 -1.963 3.113 1.00 34.50 256 ALA A O 1
ATOM 1997 N N . ALA A 1 257 ? -47.883 -1.664 2.928 1.00 31.64 257 ALA A N 1
ATOM 1998 C CA . ALA A 1 257 ? -48.060 -2.283 1.632 1.00 31.64 257 ALA A CA 1
ATOM 1999 C C . ALA A 1 257 ? -47.294 -1.472 0.579 1.00 31.64 257 ALA A C 1
ATOM 2001 O O . ALA A 1 257 ? -47.544 -0.283 0.388 1.00 31.64 257 ALA A O 1
ATOM 2002 N N . ILE A 1 258 ? -46.355 -2.133 -0.094 1.00 34.75 258 ILE A N 1
ATOM 2003 C CA . ILE A 1 258 ? -45.762 -1.649 -1.335 1.00 34.75 258 ILE A CA 1
ATOM 2004 C C . ILE A 1 258 ? -46.860 -1.775 -2.393 1.00 34.75 258 ILE A C 1
ATOM 2006 O O . ILE A 1 258 ? -47.212 -2.881 -2.802 1.00 34.75 258 ILE A O 1
ATOM 2010 N N . THR A 1 259 ? -47.445 -0.652 -2.794 1.00 34.88 259 THR A N 1
ATOM 2011 C CA . THR A 1 259 ? -48.307 -0.580 -3.973 1.00 34.88 259 THR A CA 1
ATOM 2012 C C . THR A 1 259 ? -47.441 -0.665 -5.234 1.00 34.88 259 THR A C 1
ATOM 2014 O O . THR A 1 259 ? -46.450 0.061 -5.341 1.00 34.88 259 THR A O 1
ATOM 2017 N N . PRO A 1 260 ? -47.775 -1.528 -6.208 1.00 34.25 260 PRO A N 1
ATOM 2018 C CA . PRO A 1 260 ? -47.109 -1.519 -7.500 1.00 34.25 260 PRO A CA 1
ATOM 2019 C C . PRO A 1 260 ? -47.552 -0.277 -8.281 1.00 34.25 260 PRO A C 1
ATOM 2021 O O . PRO A 1 260 ? -48.742 -0.060 -8.503 1.00 34.25 260 PRO A O 1
ATOM 2024 N N . VAL A 1 261 ? -46.588 0.548 -8.695 1.00 37.50 261 VAL A N 1
ATOM 2025 C CA . VAL A 1 261 ? -46.813 1.597 -9.694 1.00 37.50 261 VAL A CA 1
ATOM 2026 C C . VAL A 1 261 ? -47.204 0.918 -11.006 1.00 37.50 261 VAL A C 1
ATOM 2028 O O . VAL A 1 261 ? -46.439 0.133 -11.566 1.00 37.50 261 VAL A O 1
ATOM 2031 N N . GLN A 1 262 ? -48.426 1.202 -11.456 1.00 35.19 262 GLN A N 1
ATOM 2032 C CA . GLN A 1 262 ? -48.946 0.818 -12.762 1.00 35.19 262 GLN A CA 1
ATOM 2033 C C . GLN A 1 262 ? -48.122 1.465 -13.878 1.00 35.19 262 GLN A C 1
ATOM 2035 O O . GLN A 1 262 ? -47.923 2.678 -13.913 1.00 35.19 262 GLN A O 1
ATOM 2040 N N . LEU A 1 263 ? -47.688 0.610 -14.800 1.00 41.97 263 LEU A N 1
ATOM 2041 C CA . LEU A 1 263 ? -47.268 0.960 -16.146 1.00 41.97 263 LEU A CA 1
ATOM 2042 C C . LEU A 1 263 ? -48.516 1.316 -16.967 1.00 41.97 263 LEU A C 1
ATOM 2044 O O . LEU A 1 263 ? -49.286 0.437 -17.337 1.00 41.97 263 LEU A O 1
ATOM 2048 N N . GLU A 1 264 ? -48.673 2.596 -17.271 1.00 35.69 264 GLU A N 1
ATOM 2049 C CA . GLU A 1 264 ? -49.452 3.124 -18.396 1.00 35.69 264 GLU A CA 1
ATOM 2050 C C . GLU A 1 264 ? -48.408 3.918 -19.211 1.00 35.69 264 GLU A C 1
ATOM 2052 O O . GLU A 1 264 ? -47.682 4.733 -18.651 1.00 35.69 264 GLU A O 1
ATOM 2057 N N . GLY A 1 265 ? -48.121 3.664 -20.485 1.00 35.72 265 GLY A N 1
ATOM 2058 C CA . GLY A 1 265 ? -49.064 3.390 -21.558 1.00 35.72 265 GLY A CA 1
ATOM 2059 C C . GLY A 1 265 ? -49.232 4.659 -22.400 1.00 35.72 265 GLY A C 1
ATOM 2060 O O . GLY A 1 265 ? -50.184 5.401 -22.214 1.00 35.72 265 GLY A O 1
ATOM 2061 N N . GLY A 1 266 ? -48.297 4.917 -23.320 1.00 32.69 266 GLY A N 1
ATOM 2062 C CA . GLY A 1 266 ? -48.400 5.961 -24.350 1.00 32.69 266 GLY A CA 1
ATOM 2063 C C . GLY A 1 266 ? -47.011 6.313 -24.893 1.00 32.69 266 GLY A C 1
ATOM 2064 O O . GLY A 1 266 ? -46.147 6.720 -24.135 1.00 32.69 266 GLY A O 1
ATOM 2065 N N . GLY A 1 267 ? -46.649 6.135 -26.159 1.00 32.94 267 GLY A N 1
ATOM 2066 C CA . GLY A 1 267 ? -47.451 5.990 -27.364 1.00 32.94 267 GLY A CA 1
ATOM 2067 C C . GLY A 1 267 ? -46.967 7.017 -28.390 1.00 32.94 267 GLY A C 1
ATOM 2068 O O . GLY A 1 267 ? -47.358 8.168 -28.307 1.00 32.94 267 GLY A O 1
ATOM 2069 N N . PHE A 1 268 ? -46.139 6.548 -29.330 1.00 33.72 268 PHE A N 1
ATOM 2070 C CA . PHE A 1 268 ? -45.898 7.050 -30.695 1.00 33.72 268 PHE A CA 1
ATOM 2071 C C . PHE A 1 268 ? -45.436 8.498 -30.959 1.00 33.72 268 PHE A C 1
ATOM 2073 O O . PHE A 1 268 ? -46.058 9.480 -30.578 1.00 33.72 268 PHE A O 1
ATOM 2080 N N . GLY A 1 269 ? -44.399 8.600 -31.799 1.00 33.31 269 GLY A N 1
ATOM 2081 C CA . GLY A 1 269 ? -43.965 9.844 -32.433 1.00 33.31 269 GLY A CA 1
ATOM 2082 C C . GLY A 1 269 ? -42.807 9.635 -33.408 1.00 33.31 269 GLY A C 1
ATOM 2083 O O . GLY A 1 269 ? -41.688 10.061 -33.156 1.00 33.31 269 GLY A O 1
ATOM 2084 N N . THR A 1 270 ? -43.062 8.932 -34.511 1.00 42.59 270 THR A N 1
ATOM 2085 C CA . THR A 1 270 ? -42.164 8.841 -35.668 1.00 42.59 270 THR A CA 1
ATOM 2086 C C . THR A 1 270 ? -42.129 10.188 -36.398 1.00 42.59 270 THR A C 1
ATOM 2088 O O . THR A 1 270 ? -43.176 10.654 -36.834 1.00 42.59 270 THR A O 1
ATOM 2091 N N . SER A 1 271 ? -40.952 10.771 -36.639 1.00 38.94 271 SER A N 1
ATOM 2092 C CA . SER A 1 271 ? -40.739 11.568 -37.856 1.00 38.94 271 SER A CA 1
ATOM 2093 C C . SER A 1 271 ? -39.266 11.605 -38.252 1.00 38.94 271 SER A C 1
ATOM 2095 O O . SER A 1 271 ? -38.429 12.209 -37.585 1.00 38.94 271 SER A O 1
ATOM 2097 N N . ALA A 1 272 ? -38.975 10.977 -39.385 1.00 43.84 272 ALA A N 1
ATOM 2098 C CA . ALA A 1 272 ? -37.866 11.351 -40.243 1.00 43.84 272 ALA A CA 1
ATOM 2099 C C . ALA A 1 272 ? -38.126 12.742 -40.851 1.00 43.84 272 ALA A C 1
ATOM 2101 O O . ALA A 1 272 ? -39.273 13.029 -41.187 1.00 43.84 272 ALA A O 1
ATOM 2102 N N . SER A 1 273 ? -37.080 13.556 -41.050 1.00 40.03 273 SER A N 1
ATOM 2103 C CA . SER A 1 273 ? -36.826 14.305 -42.299 1.00 40.03 273 SER A CA 1
ATOM 2104 C C . SER A 1 273 ? -35.753 15.398 -42.134 1.00 40.03 273 SER A C 1
ATOM 2106 O O . SER A 1 273 ? -35.970 16.366 -41.418 1.00 40.03 273 SER A O 1
ATOM 2108 N N . LYS A 1 274 ? -34.704 15.261 -42.962 1.00 41.91 274 LYS A N 1
ATOM 2109 C CA . LYS A 1 274 ? -33.912 16.285 -43.681 1.00 41.91 274 LYS A CA 1
ATOM 2110 C C . LYS A 1 274 ? -33.090 17.327 -42.906 1.00 41.91 274 LYS A C 1
ATOM 2112 O O . LYS A 1 274 ? -33.622 18.149 -42.170 1.00 41.91 274 LYS A O 1
ATOM 2117 N N . GLY A 1 275 ? -31.810 17.368 -43.279 1.00 46.16 275 GLY A N 1
ATOM 2118 C CA . GLY A 1 275 ? -30.832 18.423 -43.028 1.00 46.16 275 GLY A CA 1
ATOM 2119 C C . GLY A 1 275 ? -29.457 17.925 -43.415 1.00 46.16 275 GLY A C 1
ATOM 2120 O O . GLY A 1 275 ? -28.790 17.396 -42.508 1.00 46.16 275 GLY A O 1
#

pLDDT: mean 73.22, std 25.05, range [29.42, 98.19]

Secondary structure (DSSP, 8-state):
--------HHHHHHHHHHHHHSPTTSTTPPPHHHHHHHHHH-TTSS-SS-HHHHHHHHHHHHHHHHTTT---TTT--TT--BTTB-HHHHHHHHHHTGGGS-HHHHHHHHHTT----HHHHHHHHHHHSS----HHHHHHHHHHHHHHHHHHHSS----TT--EEEEPPPPTT------SEEEE-HHHHHHHHHHTGGG--TTSSTTHHHHHHHHHH-TT--S-----------PPPS----------PPPP------PPPP-------------